Protein AF-A0A9N7VAG5-F1 (afdb_monomer_lite)

pLDDT: mean 75.99, std 20.4, range [37.97, 98.69]

Foldseek 3Di:
DDDDPPVCQQVVLVVQLVVLVVQLVVLVVQLVVLVVVLVVLVVVVVVDPPDDPDPVSVVVNVVSVVSNVVSVVSNVVSVVSNVVSVVSNVVVVVVVVVVLVVQLDDPDDPDDDDDDDPDDPPCVVVVSVVSSVVVCVVCVVVVVVVVVVVVVVVVVVVVVVVVVVVVVVVVVVVVVVVVVVVVVVVVVVVVCVVPVDPDDPDDDDDDDDDDDDDDPPDDPDDDDDPDPPPPDPDPDDPDDDDDDDDD

Structure (mmCIF, N/CA/C/O backbone):
data_AF-A0A9N7VAG5-F1
#
_entry.id   AF-A0A9N7VAG5-F1
#
loop_
_atom_site.group_PDB
_atom_site.id
_atom_site.type_symbol
_atom_site.label_atom_id
_atom_site.label_alt_id
_atom_site.label_comp_id
_atom_site.label_asym_id
_atom_site.label_entity_id
_atom_site.label_seq_id
_atom_site.pdbx_PDB_ins_code
_atom_site.Cartn_x
_atom_site.Cartn_y
_atom_site.Cartn_z
_atom_site.occupancy
_atom_site.B_iso_or_equiv
_atom_site.auth_seq_id
_atom_site.auth_comp_id
_atom_site.auth_asym_id
_atom_site.auth_atom_id
_atom_site.pdbx_PDB_model_num
ATOM 1 N N . MET A 1 1 ? -17.507 10.308 14.288 1.00 37.97 1 MET A N 1
ATOM 2 C CA . MET A 1 1 ? -16.177 10.491 13.663 1.00 37.97 1 MET A CA 1
ATOM 3 C C . MET A 1 1 ? -15.111 10.214 14.713 1.00 37.97 1 MET A C 1
ATO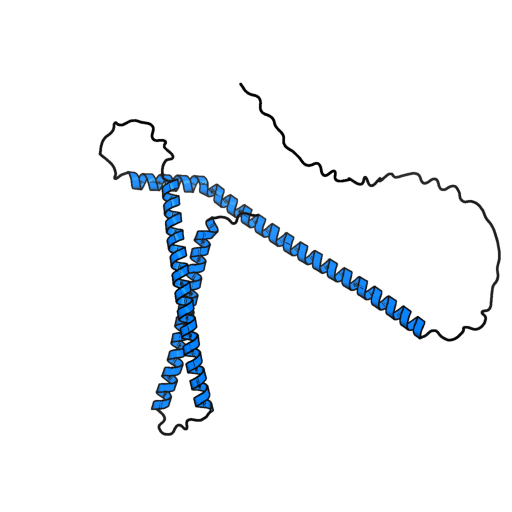M 5 O O . MET A 1 1 ? -14.934 11.028 15.606 1.00 37.97 1 MET A O 1
ATOM 9 N N . PHE A 1 2 ? -14.465 9.046 14.676 1.00 46.00 2 PHE A N 1
ATOM 10 C CA . PHE A 1 2 ? -13.388 8.727 15.618 1.00 46.00 2 PHE A CA 1
ATOM 11 C C . PHE A 1 2 ? -12.114 9.454 15.184 1.00 46.00 2 PHE A C 1
ATOM 13 O O . PHE A 1 2 ? -11.609 9.231 14.084 1.00 46.00 2 PHE A O 1
ATOM 20 N N . LEU A 1 3 ? -11.648 10.366 16.036 1.00 42.09 3 LEU A N 1
ATOM 21 C CA . LEU A 1 3 ? -10.407 11.112 15.864 1.00 42.09 3 LEU A CA 1
ATOM 22 C C . LEU A 1 3 ? -9.246 10.128 15.717 1.00 42.09 3 LEU A C 1
ATOM 24 O O . LEU A 1 3 ? -8.889 9.437 16.671 1.00 42.09 3 LEU A O 1
ATOM 28 N N . LYS A 1 4 ? -8.653 10.077 14.521 1.00 45.97 4 LYS A N 1
ATOM 29 C CA . LYS A 1 4 ? -7.359 9.421 14.342 1.00 45.97 4 LYS A CA 1
ATOM 30 C C . LYS A 1 4 ? -6.351 10.086 15.292 1.00 45.97 4 LYS A C 1
ATOM 32 O O . LYS A 1 4 ? -6.318 11.320 15.354 1.00 45.97 4 LYS A O 1
ATOM 37 N N . PRO A 1 5 ? -5.569 9.312 16.060 1.00 52.66 5 PRO A N 1
ATOM 38 C CA . PRO A 1 5 ? -4.589 9.874 16.979 1.00 52.66 5 PRO A CA 1
ATOM 39 C C . PRO A 1 5 ? -3.586 10.736 16.200 1.00 52.66 5 PRO A C 1
ATOM 41 O O . PRO A 1 5 ? -3.007 10.287 15.214 1.00 52.66 5 PRO A O 1
ATOM 44 N N . LYS A 1 6 ? -3.401 11.995 16.623 1.00 51.78 6 LYS A N 1
ATOM 45 C CA . LYS A 1 6 ? -2.517 12.978 15.962 1.00 51.78 6 LYS A CA 1
ATOM 46 C C . LYS A 1 6 ? -1.051 12.515 15.883 1.00 51.78 6 LYS A C 1
ATOM 48 O O . LYS A 1 6 ? -0.335 12.951 14.981 1.00 51.78 6 LYS A O 1
ATOM 53 N N . ASP A 1 7 ? -0.654 11.572 16.736 1.00 53.47 7 ASP A N 1
ATOM 54 C CA . ASP A 1 7 ? 0.671 10.934 16.740 1.00 53.47 7 ASP A CA 1
ATOM 55 C C . ASP A 1 7 ? 0.924 10.061 15.502 1.00 53.47 7 ASP A C 1
ATOM 57 O O . ASP A 1 7 ? 2.074 9.817 15.135 1.00 53.47 7 ASP A O 1
ATOM 61 N N . GLN A 1 8 ? -0.134 9.668 14.777 1.00 56.91 8 GLN A N 1
ATOM 62 C CA . GLN A 1 8 ? 0.026 9.009 13.483 1.00 56.91 8 GLN A CA 1
ATOM 63 C C . GLN A 1 8 ? 0.722 9.914 12.471 1.00 56.91 8 GLN A C 1
ATOM 65 O O . GLN A 1 8 ? 1.424 9.389 11.629 1.00 56.91 8 GLN A O 1
ATOM 70 N N . SER A 1 9 ? 0.614 11.244 12.544 1.00 69.38 9 SER A N 1
ATOM 71 C CA . SER A 1 9 ? 1.163 12.113 11.491 1.00 69.38 9 SER A CA 1
ATOM 72 C C . SER A 1 9 ? 2.686 12.015 11.331 1.00 69.38 9 SER A C 1
ATOM 74 O O . SER A 1 9 ? 3.169 11.956 10.202 1.00 69.38 9 SER A O 1
ATOM 76 N N . PHE A 1 10 ? 3.442 11.946 12.432 1.00 79.06 10 PHE A N 1
ATOM 77 C CA . PHE A 1 10 ? 4.900 11.802 12.384 1.00 79.06 10 PHE A CA 1
ATOM 78 C C . PHE A 1 10 ? 5.316 10.374 12.019 1.00 79.06 10 PHE A C 1
ATOM 80 O O . PHE A 1 10 ? 6.079 10.185 11.074 1.00 79.06 10 PHE A O 1
ATOM 87 N N . SER A 1 11 ? 4.767 9.370 12.713 1.00 80.44 11 SER A N 1
ATOM 88 C CA . SER A 1 11 ? 5.070 7.958 12.442 1.00 80.44 11 SER A C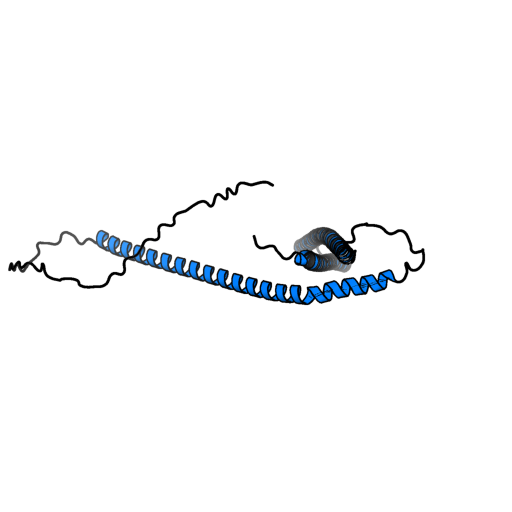A 1
ATOM 89 C C . SER A 1 11 ? 4.682 7.553 11.010 1.00 80.44 11 SER A C 1
ATOM 91 O O . SER A 1 11 ? 5.435 6.861 10.329 1.00 80.44 11 SER A O 1
ATOM 93 N N . GLN A 1 12 ? 3.556 8.060 10.504 1.00 83.50 12 GLN A N 1
ATOM 94 C CA . GLN A 1 12 ? 3.109 7.869 9.126 1.00 83.50 12 GLN A CA 1
ATOM 95 C C . GLN A 1 12 ? 4.025 8.580 8.130 1.00 83.50 12 GLN A C 1
ATOM 97 O O . GLN A 1 12 ? 4.404 7.960 7.144 1.00 83.50 12 GLN A O 1
ATOM 102 N N . ALA A 1 13 ? 4.416 9.836 8.380 1.00 86.06 13 ALA A N 1
ATOM 103 C CA . ALA A 1 13 ? 5.343 10.551 7.501 1.00 86.06 13 ALA A CA 1
ATOM 104 C C . ALA A 1 13 ? 6.719 9.868 7.439 1.00 86.06 13 ALA A C 1
ATOM 106 O O . ALA A 1 13 ? 7.323 9.807 6.372 1.00 86.06 13 ALA A O 1
ATOM 107 N N . GLN A 1 14 ? 7.197 9.315 8.559 1.00 87.06 14 GLN A N 1
ATOM 108 C CA . GLN A 1 14 ? 8.433 8.534 8.612 1.00 87.06 14 GLN A CA 1
ATOM 109 C C . GLN A 1 14 ? 8.317 7.233 7.807 1.00 87.06 14 GLN A C 1
ATOM 111 O O . GLN A 1 14 ? 9.192 6.939 6.993 1.00 87.06 14 GLN A O 1
ATOM 116 N N . LEU A 1 15 ? 7.238 6.468 8.006 1.00 91.19 15 LEU A N 1
ATOM 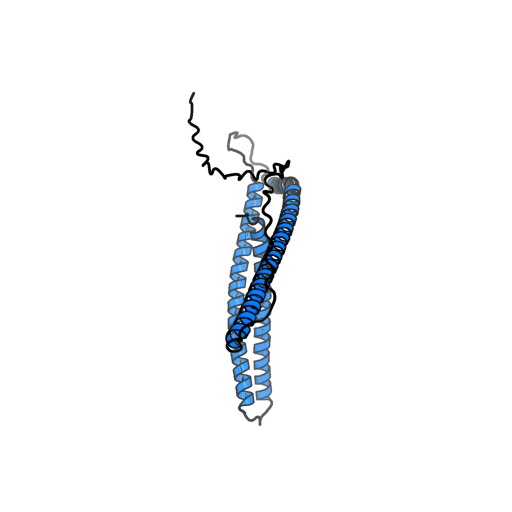117 C CA . LEU A 1 15 ? 7.000 5.220 7.278 1.00 91.19 15 LEU A CA 1
ATOM 118 C C . LEU A 1 15 ? 6.845 5.468 5.770 1.00 91.19 15 LEU A C 1
ATOM 120 O O . LEU A 1 15 ? 7.396 4.728 4.957 1.00 91.19 15 LEU A O 1
ATOM 124 N N . GLU A 1 16 ? 6.123 6.524 5.393 1.00 89.06 16 GLU A N 1
ATOM 125 C CA . GLU A 1 16 ? 5.935 6.940 4.003 1.00 89.06 16 GLU A CA 1
ATOM 126 C C . GLU A 1 16 ? 7.271 7.349 3.369 1.00 89.06 16 GLU A C 1
ATOM 128 O O . GLU A 1 16 ? 7.594 6.853 2.293 1.00 89.06 16 GLU A O 1
ATOM 133 N N . ALA A 1 17 ? 8.087 8.156 4.058 1.00 91.31 17 ALA A N 1
ATOM 134 C CA . ALA A 1 17 ? 9.417 8.546 3.587 1.00 91.31 17 ALA A CA 1
ATOM 135 C C . ALA A 1 17 ? 10.370 7.345 3.444 1.00 91.31 17 ALA A C 1
ATOM 137 O O . ALA A 1 17 ? 11.124 7.256 2.474 1.00 91.31 17 ALA A O 1
ATOM 138 N N . GLN A 1 18 ? 10.337 6.385 4.375 1.00 93.25 18 GLN A N 1
ATOM 139 C CA . GLN A 1 18 ? 11.142 5.166 4.265 1.00 93.25 18 GLN A CA 1
ATOM 140 C C . GLN A 1 18 ? 10.705 4.324 3.061 1.00 93.25 18 GLN A C 1
ATOM 142 O O . GLN A 1 18 ? 11.549 3.854 2.296 1.00 93.25 18 GLN A O 1
ATOM 147 N N . LYS A 1 19 ? 9.392 4.167 2.866 1.00 93.62 19 LYS A N 1
ATOM 148 C CA . LYS A 1 19 ? 8.831 3.421 1.740 1.00 93.62 19 LYS A CA 1
ATOM 149 C C . LYS A 1 19 ? 9.208 4.052 0.398 1.00 93.62 19 LYS A C 1
ATOM 151 O O . LYS A 1 19 ? 9.716 3.350 -0.470 1.00 93.62 19 LYS A O 1
ATOM 156 N N . THR A 1 20 ? 9.023 5.363 0.233 1.00 92.19 20 THR A N 1
ATOM 157 C CA . THR A 1 20 ? 9.380 6.052 -1.019 1.00 92.19 20 THR A CA 1
ATOM 158 C C . THR A 1 20 ? 10.878 6.004 -1.299 1.00 92.19 20 THR A C 1
ATOM 160 O O . THR A 1 20 ? 11.272 5.885 -2.456 1.00 92.19 20 THR A O 1
ATOM 163 N N . THR A 1 21 ? 11.715 6.023 -0.258 1.00 95.31 21 THR A N 1
ATOM 164 C CA . THR A 1 21 ? 13.165 5.820 -0.397 1.00 95.31 21 THR A CA 1
ATOM 165 C C . THR A 1 21 ? 13.479 4.430 -0.953 1.00 95.31 21 THR A C 1
ATOM 167 O O . THR A 1 21 ? 14.240 4.315 -1.911 1.00 95.31 21 THR A O 1
ATOM 170 N N . GLN A 1 22 ? 12.875 3.376 -0.392 1.00 96.31 22 GLN A N 1
ATOM 171 C CA . GLN A 1 22 ? 13.061 2.005 -0.883 1.00 96.31 22 GLN A CA 1
ATOM 172 C C . GLN A 1 22 ? 12.555 1.840 -2.320 1.00 96.31 22 GLN A C 1
ATOM 174 O O . GLN A 1 22 ? 13.206 1.188 -3.134 1.00 96.31 22 GLN A O 1
ATOM 179 N N . ASP A 1 23 ? 11.413 2.444 -2.648 1.00 93.88 23 ASP A N 1
ATOM 180 C CA . ASP A 1 23 ? 10.847 2.386 -3.996 1.00 93.88 23 ASP A CA 1
ATOM 181 C C . ASP A 1 23 ? 11.738 3.122 -5.015 1.00 93.88 23 ASP A C 1
ATOM 183 O O . ASP A 1 23 ? 11.962 2.602 -6.109 1.00 93.88 23 ASP A O 1
ATOM 187 N N . PHE A 1 24 ? 12.326 4.267 -4.647 1.00 96.62 24 PHE A N 1
ATOM 188 C CA . PHE A 1 24 ? 13.314 4.977 -5.470 1.00 96.62 24 PHE A CA 1
ATOM 189 C C . PHE A 1 24 ? 14.606 4.171 -5.671 1.00 96.62 24 PHE A C 1
ATOM 191 O O . PHE A 1 24 ? 15.122 4.090 -6.791 1.00 96.62 24 PHE A O 1
ATOM 198 N N . GLN A 1 25 ? 15.116 3.534 -4.612 1.00 96.75 25 GLN A N 1
ATOM 199 C CA . GLN A 1 25 ? 16.282 2.647 -4.699 1.00 96.75 25 GLN A CA 1
ATOM 200 C C . GLN A 1 25 ? 16.010 1.484 -5.657 1.00 96.75 25 GLN A C 1
ATOM 202 O O . GLN A 1 25 ? 16.771 1.274 -6.601 1.00 96.75 25 GLN A O 1
ATOM 207 N N . ARG A 1 26 ? 14.870 0.802 -5.494 1.00 97.06 26 ARG A N 1
ATOM 208 C CA . ARG A 1 26 ? 14.462 -0.305 -6.368 1.00 97.06 26 ARG A CA 1
ATOM 209 C C . ARG A 1 26 ? 14.299 0.149 -7.823 1.00 97.06 26 ARG A C 1
ATOM 211 O O . ARG A 1 26 ? 14.774 -0.530 -8.727 1.00 97.06 26 ARG A O 1
ATOM 218 N N . ALA A 1 27 ? 13.677 1.304 -8.071 1.00 95.25 27 ALA A N 1
ATOM 219 C CA . ALA A 1 27 ? 13.535 1.855 -9.423 1.00 95.25 27 ALA A CA 1
ATOM 220 C C . ALA A 1 27 ? 14.896 2.195 -10.061 1.00 95.25 27 ALA A C 1
ATOM 222 O O . ALA A 1 27 ? 15.103 1.963 -11.253 1.00 95.25 27 ALA A O 1
ATOM 223 N N . THR A 1 28 ? 15.845 2.688 -9.263 1.00 96.75 28 THR A N 1
ATOM 224 C CA . THR A 1 28 ? 17.219 2.963 -9.709 1.00 96.75 28 THR A CA 1
ATOM 225 C C . THR A 1 28 ? 17.961 1.678 -10.076 1.00 96.75 28 THR A C 1
ATOM 227 O O . THR A 1 28 ? 18.643 1.633 -11.099 1.00 96.75 28 THR A O 1
ATOM 230 N N . GLU A 1 29 ? 17.796 0.612 -9.292 1.00 97.38 29 GLU A N 1
ATOM 231 C CA . GLU A 1 29 ? 18.372 -0.703 -9.593 1.00 97.38 29 GLU A CA 1
ATOM 232 C C . GLU A 1 29 ? 17.787 -1.315 -10.867 1.00 97.38 29 GLU A C 1
ATOM 234 O O . GLU A 1 29 ? 18.536 -1.842 -11.690 1.00 97.38 29 GLU A O 1
ATOM 239 N N . VAL A 1 30 ? 16.471 -1.200 -11.069 1.00 96.25 30 VAL A N 1
ATOM 240 C CA . VAL A 1 30 ? 15.803 -1.657 -12.298 1.00 96.25 30 VAL A CA 1
ATOM 241 C C . VAL A 1 30 ? 16.340 -0.910 -13.516 1.00 96.25 30 VAL A C 1
ATOM 243 O O . VAL A 1 30 ? 16.656 -1.539 -14.525 1.00 96.25 30 VAL A O 1
ATOM 246 N N . LEU A 1 31 ? 16.500 0.413 -13.420 1.00 96.44 31 LEU A N 1
ATOM 247 C CA . LEU A 1 31 ? 17.090 1.211 -14.491 1.00 96.44 31 LEU A CA 1
ATOM 248 C C . LEU A 1 31 ? 18.538 0.796 -14.780 1.00 96.44 31 LEU A C 1
ATOM 250 O O . LEU A 1 31 ? 18.914 0.651 -15.942 1.00 96.44 31 LEU A O 1
ATOM 254 N N . ARG A 1 32 ? 19.344 0.579 -13.735 1.00 96.69 32 ARG A N 1
ATOM 255 C CA . ARG A 1 32 ? 20.725 0.102 -13.875 1.00 96.69 32 ARG A CA 1
ATOM 256 C C . ARG A 1 32 ? 20.770 -1.241 -14.609 1.00 96.69 32 ARG A C 1
ATOM 258 O O . ARG A 1 32 ? 21.485 -1.354 -15.597 1.00 96.69 32 ARG A O 1
ATOM 265 N N . ALA A 1 33 ? 19.961 -2.214 -14.192 1.00 95.88 33 ALA A N 1
ATOM 266 C CA . ALA A 1 33 ? 19.892 -3.529 -14.831 1.00 95.88 33 ALA A CA 1
ATOM 267 C C . ALA A 1 33 ? 19.398 -3.456 -16.291 1.00 95.88 33 ALA A C 1
ATOM 269 O O . ALA A 1 33 ? 19.901 -4.165 -17.165 1.00 95.88 33 ALA A O 1
ATOM 270 N N . ALA A 1 34 ? 18.432 -2.579 -16.582 1.00 94.38 34 ALA A N 1
ATOM 271 C CA . ALA A 1 34 ? 17.950 -2.360 -17.944 1.00 94.38 34 ALA A CA 1
ATOM 272 C C . ALA A 1 34 ? 19.048 -1.756 -18.842 1.00 94.38 34 ALA A C 1
ATOM 274 O O . ALA A 1 34 ? 19.246 -2.219 -19.964 1.00 94.38 34 ALA A O 1
ATOM 275 N N . LYS A 1 35 ? 19.822 -0.790 -18.328 1.00 95.38 35 LYS A N 1
ATOM 276 C CA . LYS A 1 35 ? 20.983 -0.214 -19.029 1.00 95.38 35 LYS A CA 1
ATOM 277 C C . LYS A 1 35 ? 22.106 -1.229 -19.241 1.00 95.38 35 LYS A C 1
ATOM 279 O O . LYS A 1 35 ? 22.668 -1.283 -20.329 1.00 95.38 35 LYS A O 1
ATOM 284 N N . GLU A 1 36 ? 22.388 -2.072 -18.249 1.00 95.25 36 GLU A N 1
ATOM 285 C CA . GLU A 1 36 ? 23.348 -3.180 -18.377 1.00 95.25 36 GLU A CA 1
ATOM 286 C C . GLU A 1 36 ? 22.924 -4.175 -19.465 1.00 95.25 36 GLU A C 1
ATOM 288 O O . GLU A 1 36 ? 23.761 -4.645 -20.228 1.00 95.25 36 GLU A O 1
ATOM 293 N N . THR A 1 37 ? 21.621 -4.445 -19.599 1.00 92.50 37 THR A N 1
ATOM 294 C CA . THR A 1 37 ? 21.097 -5.319 -20.662 1.00 92.50 37 THR A CA 1
ATOM 295 C C . THR A 1 37 ? 21.388 -4.752 -22.056 1.00 92.50 37 THR A C 1
ATOM 297 O O . THR A 1 37 ? 21.810 -5.503 -22.935 1.00 92.50 37 THR A O 1
ATOM 300 N N . ILE A 1 38 ? 21.214 -3.438 -22.256 1.00 90.88 38 ILE A N 1
ATOM 301 C CA . ILE A 1 38 ? 21.573 -2.773 -23.521 1.00 90.88 38 ILE A CA 1
ATOM 302 C C . ILE A 1 38 ? 23.088 -2.815 -23.736 1.00 90.88 38 ILE A C 1
ATOM 304 O O . ILE A 1 38 ? 23.531 -3.229 -24.800 1.00 90.88 38 ILE A O 1
ATOM 308 N N . SER A 1 39 ? 23.881 -2.478 -22.718 1.00 92.12 39 SER A N 1
ATOM 309 C CA . SER A 1 39 ? 25.346 -2.478 -22.821 1.00 92.12 39 SER A CA 1
ATOM 310 C C . SER A 1 39 ? 25.916 -3.859 -23.181 1.00 92.12 39 SER A C 1
ATOM 312 O O . SER A 1 39 ? 26.810 -3.965 -24.018 1.00 92.12 39 SER A O 1
ATOM 314 N N . LEU A 1 40 ? 25.360 -4.942 -22.626 1.00 89.88 40 LEU A N 1
ATOM 315 C CA . LEU A 1 40 ? 25.743 -6.310 -22.996 1.00 89.88 40 LEU A CA 1
ATOM 316 C C . LEU A 1 40 ? 25.311 -6.680 -24.422 1.00 89.88 40 LEU A C 1
ATOM 318 O O . LEU A 1 40 ? 26.001 -7.453 -25.090 1.00 89.88 40 LEU A O 1
ATOM 322 N N . ALA A 1 41 ? 24.172 -6.161 -24.888 1.00 85.56 41 ALA A N 1
ATOM 323 C CA . ALA A 1 41 ? 23.737 -6.339 -26.270 1.00 85.56 41 ALA A CA 1
ATOM 324 C C . ALA A 1 41 ? 24.658 -5.588 -27.249 1.00 85.56 41 ALA A C 1
ATOM 326 O O . ALA A 1 41 ? 25.005 -6.148 -28.287 1.00 85.56 41 ALA A O 1
ATOM 327 N N . GLU A 1 42 ? 25.107 -4.379 -26.895 1.00 85.00 42 GLU A N 1
ATOM 328 C CA . GLU A 1 42 ? 26.092 -3.592 -27.653 1.00 85.00 42 GLU A CA 1
ATOM 329 C C . GLU A 1 42 ? 27.454 -4.293 -27.718 1.00 85.00 42 GLU A C 1
ATOM 331 O O . GLU A 1 42 ? 28.040 -4.400 -28.792 1.00 85.00 42 GLU A O 1
ATOM 336 N N . GLN A 1 43 ? 27.941 -4.835 -26.597 1.00 87.31 43 GLN A N 1
ATOM 337 C CA . GLN A 1 43 ? 29.197 -5.586 -26.574 1.00 87.31 43 GLN A CA 1
ATOM 338 C C . GLN A 1 43 ? 29.130 -6.818 -27.488 1.00 87.31 43 GLN A C 1
ATOM 340 O O . GLN A 1 43 ? 30.018 -7.025 -28.311 1.00 87.31 43 GLN A O 1
ATOM 345 N N . ARG A 1 44 ? 28.053 -7.609 -27.396 1.00 81.62 44 ARG A N 1
ATOM 346 C CA . ARG A 1 44 ? 27.866 -8.777 -28.273 1.00 81.62 44 ARG A CA 1
ATOM 347 C C . ARG A 1 44 ? 27.742 -8.415 -29.747 1.00 81.62 44 ARG A C 1
ATOM 349 O O . ARG A 1 44 ? 28.098 -9.226 -30.594 1.00 81.62 44 ARG A O 1
ATOM 356 N N . LEU A 1 45 ? 27.224 -7.228 -30.051 1.00 74.19 45 LEU A N 1
ATOM 357 C CA . LEU A 1 45 ? 27.148 -6.732 -31.419 1.00 74.19 45 LEU A CA 1
ATOM 358 C C . LEU A 1 45 ? 28.538 -6.422 -31.993 1.00 74.19 45 LEU A C 1
ATOM 360 O O . LEU A 1 45 ? 28.762 -6.644 -33.175 1.00 74.19 45 LEU A O 1
ATOM 364 N N . LEU A 1 46 ? 29.465 -5.938 -31.162 1.00 73.31 46 LEU A N 1
ATOM 365 C CA . LEU A 1 46 ? 30.841 -5.619 -31.562 1.00 73.31 46 LEU A CA 1
ATOM 366 C C . LEU A 1 46 ? 31.739 -6.860 -31.708 1.00 73.31 46 LEU A C 1
ATOM 368 O O . LEU A 1 46 ? 32.753 -6.796 -32.394 1.00 73.31 46 LEU A O 1
ATOM 372 N N . GLU A 1 47 ? 31.394 -7.971 -31.055 1.00 76.56 47 GLU A N 1
ATOM 373 C CA . GLU A 1 47 ? 32.183 -9.212 -31.067 1.00 76.56 47 GLU A CA 1
ATOM 374 C C . GLU A 1 47 ? 31.870 -10.130 -32.267 1.00 76.56 47 GLU A C 1
ATOM 376 O O . GLU A 1 47 ? 32.677 -11.000 -32.596 1.00 76.56 47 GLU A O 1
ATOM 381 N N . GLU A 1 48 ? 30.726 -9.959 -32.940 1.00 73.19 48 GLU A N 1
ATOM 382 C CA . GLU A 1 48 ? 30.280 -10.847 -34.022 1.00 73.19 48 GLU A CA 1
ATOM 383 C C . GLU A 1 48 ? 30.257 -10.150 -35.398 1.00 73.19 48 GLU A C 1
ATOM 385 O O . GLU A 1 48 ? 29.245 -9.593 -35.816 1.00 73.19 48 GLU A O 1
ATOM 390 N N . ASP A 1 49 ? 31.355 -10.272 -36.155 1.00 64.31 49 ASP A N 1
ATOM 391 C CA . ASP A 1 49 ? 31.557 -9.659 -37.489 1.00 64.31 49 ASP A CA 1
ATOM 392 C C . ASP A 1 49 ? 30.609 -10.176 -38.601 1.00 64.31 49 ASP A C 1
ATOM 394 O O . ASP A 1 49 ? 30.551 -9.610 -39.691 1.00 64.31 49 ASP A O 1
ATOM 398 N N . ASN A 1 50 ? 29.859 -11.261 -38.359 1.00 66.69 50 ASN A N 1
ATOM 399 C CA . ASN A 1 50 ? 28.971 -11.897 -39.349 1.00 66.69 50 ASN A CA 1
ATOM 400 C C . ASN A 1 50 ? 27.533 -12.108 -38.830 1.00 66.69 50 ASN A C 1
ATOM 402 O O . ASN A 1 50 ? 26.813 -12.995 -39.300 1.00 66.69 50 ASN A O 1
ATOM 406 N N . ARG A 1 51 ? 27.111 -11.336 -37.819 1.00 67.25 51 ARG A N 1
ATOM 407 C CA . ARG A 1 51 ? 25.771 -11.460 -37.230 1.00 67.25 51 ARG A CA 1
ATOM 408 C C . ARG A 1 51 ? 24.724 -10.855 -38.167 1.00 67.25 51 ARG A C 1
ATOM 410 O O . ARG A 1 51 ? 24.769 -9.672 -38.489 1.00 67.25 51 ARG A O 1
ATOM 417 N N . GLN A 1 52 ? 23.766 -11.664 -38.616 1.00 67.56 52 GLN A N 1
ATOM 418 C CA . GLN A 1 52 ? 22.629 -11.174 -39.397 1.00 67.56 52 GLN A CA 1
ATOM 419 C C . GLN A 1 52 ? 21.650 -10.468 -38.453 1.00 67.56 52 GLN A C 1
ATOM 421 O O . GLN A 1 52 ? 21.218 -11.055 -37.463 1.00 67.56 52 GLN A O 1
ATOM 426 N N . PHE A 1 53 ? 21.307 -9.214 -38.749 1.00 70.88 53 PHE A N 1
ATOM 427 C CA . PHE A 1 53 ? 20.233 -8.491 -38.066 1.00 70.88 53 PHE A CA 1
ATOM 428 C C . PHE A 1 53 ? 18.886 -9.114 -38.449 1.00 70.88 53 PHE A C 1
ATOM 430 O O . PHE A 1 53 ? 18.231 -8.679 -39.397 1.00 70.88 53 PHE A O 1
ATOM 437 N N . ASP A 1 54 ? 18.510 -10.184 -37.759 1.00 85.38 54 ASP A N 1
ATOM 438 C CA . ASP A 1 54 ? 17.225 -10.839 -37.942 1.00 85.38 54 ASP A CA 1
ATOM 439 C C . ASP A 1 54 ? 16.105 -10.103 -37.188 1.00 85.38 54 ASP A C 1
ATOM 441 O O . ASP A 1 54 ? 16.326 -9.225 -36.345 1.00 85.38 54 ASP A O 1
ATOM 445 N N . SER A 1 55 ? 14.859 -10.448 -37.512 1.00 87.06 55 SER A N 1
ATOM 446 C CA . SER A 1 55 ? 13.688 -9.815 -36.900 1.00 87.06 55 SER A CA 1
ATOM 447 C C . SER A 1 55 ? 13.617 -10.053 -35.385 1.00 87.06 55 SER A C 1
ATOM 449 O O . SER A 1 55 ? 13.174 -9.169 -34.655 1.00 87.06 55 SER A O 1
ATOM 451 N N . ALA A 1 56 ? 14.110 -11.195 -34.894 1.00 87.44 56 ALA A N 1
ATOM 452 C CA . ALA A 1 56 ? 14.107 -11.534 -33.471 1.00 87.44 56 ALA A CA 1
ATOM 453 C C . ALA A 1 56 ? 15.067 -10.650 -32.656 1.00 87.44 56 ALA A C 1
ATOM 455 O O . ALA A 1 56 ? 14.723 -10.184 -31.565 1.00 87.44 56 ALA A O 1
ATOM 456 N N . TRP A 1 57 ? 16.261 -10.372 -33.183 1.00 85.88 57 TRP A N 1
ATOM 457 C CA . TRP A 1 57 ? 17.227 -9.493 -32.529 1.00 85.88 57 TRP A CA 1
ATOM 458 C C . TRP A 1 57 ? 16.760 -8.032 -32.532 1.00 85.88 57 TRP A C 1
ATOM 460 O O . TRP A 1 57 ? 16.898 -7.337 -31.522 1.00 85.88 57 TRP A O 1
ATOM 470 N N . GLN A 1 58 ? 16.127 -7.581 -33.620 1.00 87.81 58 GLN A N 1
ATOM 471 C CA . GLN A 1 58 ? 15.514 -6.252 -33.689 1.00 87.81 58 GLN A CA 1
ATOM 472 C C . GLN A 1 58 ? 14.376 -6.088 -32.664 1.00 87.81 58 GLN A C 1
ATOM 474 O O . GLN A 1 58 ? 14.304 -5.068 -31.977 1.00 87.81 58 GLN A O 1
ATOM 479 N N . GLU A 1 59 ? 13.510 -7.094 -32.513 1.00 90.69 59 GLU A N 1
ATOM 480 C CA . GLU A 1 59 ? 12.450 -7.103 -31.496 1.00 90.69 59 GLU A CA 1
ATOM 481 C C . GLU A 1 59 ? 13.008 -7.077 -30.066 1.00 90.69 59 GLU A C 1
ATOM 483 O O . GLU A 1 59 ? 12.533 -6.298 -29.233 1.00 90.69 59 GLU A O 1
ATOM 488 N N . MET A 1 60 ? 14.052 -7.865 -29.783 1.00 89.94 60 MET A N 1
ATOM 489 C CA . MET A 1 60 ? 14.739 -7.856 -28.487 1.00 89.94 60 MET A CA 1
ATOM 490 C C . MET A 1 60 ? 15.283 -6.461 -28.150 1.00 89.94 60 MET A C 1
ATOM 492 O O . MET A 1 60 ? 15.096 -5.987 -27.025 1.00 89.94 60 MET A O 1
ATOM 496 N N . LEU A 1 61 ? 15.932 -5.796 -29.111 1.00 88.56 61 LEU A N 1
ATOM 497 C CA . LEU A 1 61 ? 16.493 -4.461 -28.908 1.00 88.56 61 LEU A CA 1
ATOM 498 C C . LEU A 1 61 ? 15.386 -3.430 -28.659 1.00 88.56 61 LEU A C 1
ATOM 500 O O . LEU A 1 61 ? 15.461 -2.678 -27.690 1.00 88.56 61 LEU A O 1
ATOM 504 N N . ASN A 1 62 ? 14.320 -3.458 -29.465 1.00 92.50 62 ASN A N 1
ATOM 505 C CA . ASN A 1 62 ? 13.155 -2.590 -29.285 1.00 92.50 62 ASN A CA 1
ATOM 506 C C . ASN A 1 62 ? 12.555 -2.737 -27.880 1.00 92.50 62 ASN A C 1
ATOM 508 O O . ASN A 1 62 ? 12.279 -1.737 -27.212 1.00 92.50 62 ASN A O 1
ATOM 512 N N . HIS A 1 63 ? 12.403 -3.974 -27.398 1.00 94.00 63 HIS A N 1
ATOM 513 C CA . HIS A 1 63 ? 11.903 -4.232 -26.051 1.00 94.00 63 HIS A CA 1
ATOM 514 C C . HIS A 1 63 ? 12.867 -3.735 -24.963 1.00 94.00 63 HIS A C 1
ATOM 516 O O . HIS A 1 63 ? 12.430 -3.132 -23.981 1.00 94.00 63 HIS A O 1
ATOM 522 N N . ALA A 1 64 ? 14.176 -3.942 -25.128 1.00 92.56 64 ALA A N 1
ATOM 523 C CA . ALA A 1 64 ? 15.181 -3.445 -24.191 1.00 92.56 64 ALA A CA 1
ATOM 524 C C . ALA A 1 64 ? 15.174 -1.907 -24.113 1.00 92.56 64 ALA A C 1
ATOM 526 O O . ALA A 1 64 ? 15.166 -1.348 -23.013 1.00 92.56 64 ALA A O 1
ATOM 527 N N . THR A 1 65 ? 15.088 -1.220 -25.255 1.00 93.12 65 THR A N 1
ATOM 528 C CA . THR A 1 65 ? 14.980 0.244 -25.330 1.00 93.12 65 THR A CA 1
ATOM 529 C C . THR A 1 65 ? 13.697 0.749 -24.676 1.00 93.12 65 THR A C 1
ATOM 531 O O . THR A 1 65 ? 13.749 1.682 -23.872 1.00 93.12 65 THR A O 1
ATOM 534 N N . GLN A 1 66 ? 12.556 0.109 -24.952 1.00 95.69 66 GLN A N 1
ATOM 535 C CA . GLN A 1 66 ? 11.289 0.452 -24.306 1.00 95.69 66 GLN A CA 1
ATOM 536 C C . GLN A 1 66 ? 11.380 0.284 -22.783 1.00 95.69 66 GLN A C 1
ATOM 538 O O . GLN A 1 66 ? 10.984 1.178 -22.038 1.00 95.69 66 GLN A O 1
ATOM 543 N N . ARG A 1 67 ? 11.968 -0.818 -22.305 1.00 95.12 67 ARG A N 1
ATOM 544 C CA . ARG A 1 67 ? 12.152 -1.063 -20.869 1.00 95.12 67 ARG A CA 1
ATOM 545 C C . ARG A 1 67 ? 13.064 -0.043 -20.201 1.00 95.12 67 ARG A C 1
ATOM 547 O O . ARG A 1 67 ? 12.792 0.328 -19.063 1.00 95.12 67 ARG A O 1
ATOM 554 N N . VAL A 1 68 ? 14.122 0.420 -20.871 1.00 96.56 68 VAL A N 1
ATOM 555 C CA . VAL A 1 68 ? 14.960 1.510 -20.345 1.00 96.56 68 VAL A CA 1
ATOM 556 C C . VAL A 1 68 ? 14.156 2.801 -20.252 1.00 96.56 68 VAL A C 1
ATOM 558 O O . VAL A 1 68 ? 14.164 3.425 -19.196 1.00 96.56 68 VAL A O 1
ATOM 561 N N . MET A 1 69 ? 13.398 3.155 -21.289 1.00 95.44 69 MET A N 1
ATOM 562 C CA . MET A 1 69 ? 12.544 4.348 -21.283 1.00 95.44 69 MET A CA 1
ATOM 563 C C . MET A 1 69 ? 11.503 4.311 -20.147 1.00 95.44 69 MET A C 1
ATOM 565 O O . MET A 1 69 ? 11.351 5.278 -19.399 1.00 95.44 69 MET A O 1
ATOM 569 N N . GLU A 1 70 ? 10.821 3.178 -19.963 1.00 95.81 70 GLU A N 1
ATOM 570 C CA . GLU A 1 70 ? 9.843 2.972 -18.886 1.00 95.81 70 GLU A CA 1
ATOM 571 C C . GLU A 1 70 ? 10.494 2.986 -17.492 1.00 95.81 70 GLU A C 1
ATOM 573 O O . GLU A 1 70 ? 9.944 3.567 -16.546 1.00 95.81 70 GLU A O 1
ATOM 578 N N . ALA A 1 71 ? 11.678 2.382 -17.349 1.00 95.75 71 ALA A N 1
ATOM 579 C CA . ALA A 1 71 ? 12.436 2.393 -16.101 1.00 95.75 71 ALA A CA 1
ATOM 580 C C . ALA A 1 71 ? 12.929 3.804 -15.744 1.00 95.75 71 ALA A C 1
ATOM 582 O O . ALA A 1 71 ? 12.859 4.190 -14.576 1.00 95.75 71 ALA A O 1
ATOM 583 N N . GLU A 1 72 ? 13.367 4.600 -16.726 1.00 96.56 72 GLU A N 1
ATOM 584 C CA . GLU A 1 72 ? 13.746 6.004 -16.524 1.00 96.56 72 GLU A CA 1
ATOM 585 C C . GLU A 1 72 ? 12.558 6.839 -16.053 1.00 96.56 72 GLU A C 1
ATOM 587 O O . GLU A 1 72 ? 12.660 7.520 -15.031 1.00 96.56 72 GLU A O 1
ATOM 592 N N . LEU A 1 73 ? 11.408 6.717 -16.721 1.00 96.56 73 LEU A N 1
ATOM 593 C CA . LEU A 1 73 ? 10.183 7.403 -16.310 1.00 96.56 73 LEU A CA 1
ATOM 594 C C . LEU A 1 73 ? 9.774 7.022 -14.878 1.00 96.56 73 LEU A C 1
ATOM 596 O O . LEU A 1 73 ? 9.450 7.888 -14.058 1.00 96.56 73 LEU A O 1
ATOM 600 N N . THR A 1 74 ? 9.814 5.727 -14.559 1.00 94.81 74 THR A N 1
ATOM 601 C CA . THR A 1 74 ? 9.482 5.210 -13.223 1.00 94.81 74 THR A CA 1
ATOM 602 C C . THR A 1 74 ? 10.443 5.754 -12.166 1.00 94.81 74 THR A C 1
ATOM 604 O O . THR A 1 74 ? 9.999 6.198 -11.103 1.00 94.81 74 THR A O 1
ATOM 607 N N . LYS A 1 75 ? 11.746 5.803 -12.472 1.00 97.06 75 LYS A N 1
ATOM 608 C CA . LYS A 1 75 ? 12.774 6.380 -11.600 1.00 97.06 75 LYS A CA 1
ATOM 609 C C . LYS A 1 75 ? 12.508 7.864 -11.348 1.00 97.06 75 LYS A C 1
ATOM 611 O O . LYS A 1 75 ? 12.423 8.252 -10.184 1.00 97.06 75 LYS A O 1
ATOM 616 N N . THR A 1 76 ? 12.257 8.669 -12.383 1.00 96.38 76 THR A N 1
ATOM 617 C CA . THR A 1 76 ? 11.926 10.100 -12.233 1.00 96.38 76 THR A CA 1
ATOM 618 C C . THR A 1 76 ? 10.676 10.323 -11.380 1.00 96.38 76 THR A C 1
ATOM 620 O O . THR A 1 76 ? 10.677 11.178 -10.494 1.00 96.38 76 THR A O 1
ATOM 623 N N . ARG A 1 77 ? 9.617 9.529 -11.581 1.00 94.94 77 ARG A N 1
ATOM 624 C CA . ARG A 1 77 ? 8.399 9.619 -10.760 1.00 94.94 77 ARG A CA 1
ATOM 625 C C . ARG A 1 77 ? 8.666 9.260 -9.295 1.00 94.94 77 ARG A C 1
ATOM 627 O O . ARG A 1 77 ? 8.186 9.950 -8.398 1.00 94.94 77 ARG A O 1
ATOM 634 N N . SER A 1 78 ? 9.426 8.194 -9.042 1.00 94.38 78 SER A N 1
ATOM 635 C CA . SER A 1 78 ? 9.784 7.782 -7.676 1.00 94.38 78 SER A CA 1
ATOM 636 C C . SER A 1 78 ? 10.681 8.806 -6.968 1.00 94.38 78 SER A C 1
ATOM 638 O O . SER A 1 78 ? 10.525 9.031 -5.771 1.00 94.38 78 SER A O 1
ATOM 640 N N . GLU A 1 79 ? 11.550 9.492 -7.714 1.00 94.94 79 GLU A N 1
ATOM 641 C CA . GLU A 1 79 ? 12.426 10.558 -7.220 1.00 94.94 79 GLU A CA 1
ATOM 642 C C . GLU A 1 79 ? 11.627 11.775 -6.737 1.00 94.94 79 GLU A C 1
ATOM 644 O O . GLU A 1 79 ? 11.867 12.288 -5.642 1.00 94.94 79 GLU A O 1
ATOM 649 N N . GLN A 1 80 ? 10.623 12.195 -7.514 1.00 94.75 80 GLN A N 1
ATOM 650 C CA . GLN A 1 80 ? 9.716 13.279 -7.126 1.00 94.75 80 GLN A CA 1
ATOM 651 C C . GLN A 1 80 ? 8.960 12.940 -5.836 1.00 94.75 80 GLN A C 1
ATOM 653 O O . GLN A 1 80 ? 8.977 13.724 -4.888 1.00 94.75 80 GLN A O 1
ATOM 658 N N . LEU A 1 81 ? 8.375 11.741 -5.754 1.00 92.62 81 LEU A N 1
ATOM 659 C CA . LEU A 1 81 ? 7.661 11.288 -4.555 1.00 92.62 81 LEU A CA 1
ATOM 660 C C . LEU A 1 81 ? 8.580 11.191 -3.330 1.00 92.62 81 LEU A C 1
ATOM 662 O O . LEU A 1 81 ? 8.184 11.574 -2.227 1.00 92.62 81 LEU A O 1
ATOM 666 N N . HIS A 1 82 ? 9.811 10.702 -3.501 1.00 94.62 82 HIS A N 1
ATOM 667 C CA . HIS A 1 82 ? 10.806 10.671 -2.430 1.00 94.62 82 HIS A CA 1
ATOM 668 C C . HIS A 1 82 ? 11.114 12.083 -1.911 1.00 94.62 82 HIS A C 1
ATOM 670 O O . HIS A 1 82 ? 11.090 12.311 -0.701 1.00 94.62 82 HIS A O 1
ATOM 676 N N . LYS A 1 83 ? 11.307 13.055 -2.809 1.00 94.38 83 LYS A N 1
ATOM 677 C CA . LYS A 1 83 ? 11.541 14.454 -2.433 1.00 94.38 83 LYS A CA 1
ATOM 678 C C . LYS A 1 83 ? 10.354 15.058 -1.677 1.00 94.38 83 LYS A C 1
ATOM 680 O O . LYS A 1 83 ? 10.535 15.608 -0.592 1.00 94.38 83 LYS A O 1
ATOM 685 N N . GLU A 1 84 ? 9.141 14.901 -2.201 1.00 92.88 84 GLU A N 1
ATOM 686 C CA . GLU A 1 84 ? 7.919 15.403 -1.558 1.00 92.88 84 GLU A CA 1
ATOM 687 C C . GLU A 1 84 ? 7.719 14.810 -0.156 1.00 92.88 84 GLU A C 1
ATOM 689 O O . GLU A 1 84 ? 7.358 15.502 0.798 1.00 92.88 84 GLU A O 1
ATOM 694 N N . THR A 1 85 ? 7.952 13.507 -0.005 1.00 90.56 85 THR A N 1
ATOM 695 C CA . THR A 1 85 ? 7.799 12.825 1.289 1.00 90.56 85 THR A CA 1
ATOM 696 C C . THR A 1 85 ? 8.901 13.197 2.279 1.00 90.56 85 THR A C 1
ATOM 698 O O . THR A 1 85 ? 8.609 13.360 3.466 1.00 90.56 85 THR A O 1
ATOM 701 N N . ALA A 1 86 ? 10.127 13.445 1.813 1.00 91.19 86 ALA A N 1
ATOM 702 C CA . ALA A 1 86 ? 11.200 13.992 2.639 1.00 91.19 86 ALA A CA 1
ATOM 703 C C . ALA A 1 86 ? 10.857 15.396 3.179 1.00 91.19 86 ALA A C 1
ATOM 705 O O . ALA A 1 86 ? 11.077 15.676 4.359 1.00 91.19 86 ALA A O 1
ATOM 706 N N . GLU A 1 87 ? 10.252 16.267 2.366 1.00 91.50 87 GLU A N 1
ATOM 707 C CA . GLU A 1 87 ? 9.785 17.597 2.796 1.00 91.50 87 GLU A CA 1
ATOM 708 C C . GLU A 1 87 ? 8.666 17.512 3.848 1.00 91.50 87 GLU A C 1
ATOM 710 O O . GLU A 1 87 ? 8.674 18.233 4.855 1.00 91.50 87 GLU A O 1
ATOM 715 N N . LYS A 1 88 ? 7.719 16.582 3.671 1.00 89.44 88 LYS A N 1
ATOM 716 C CA . LYS A 1 88 ? 6.681 16.309 4.681 1.00 89.44 88 LYS A CA 1
ATOM 717 C C . LYS A 1 88 ? 7.300 15.840 6.000 1.00 89.44 88 LYS A C 1
ATOM 719 O O . LYS A 1 88 ? 6.908 16.328 7.063 1.00 89.44 88 LYS A O 1
ATOM 724 N N . TYR A 1 89 ? 8.279 14.937 5.941 1.00 89.38 89 TYR A N 1
ATOM 725 C CA . TYR A 1 89 ? 8.978 14.419 7.117 1.00 89.38 89 TYR A CA 1
ATOM 726 C C . TYR A 1 89 ? 9.757 15.515 7.860 1.00 89.38 89 TYR A C 1
ATOM 728 O O . TYR A 1 89 ? 9.594 15.666 9.073 1.00 89.38 89 TYR A O 1
ATOM 736 N N . THR A 1 90 ? 10.534 16.345 7.156 1.00 90.06 90 THR A N 1
ATOM 737 C CA . THR A 1 90 ? 11.281 17.455 7.781 1.00 90.06 90 THR A CA 1
ATOM 738 C C . THR A 1 90 ? 10.345 18.481 8.422 1.00 90.06 90 THR A C 1
ATOM 740 O O . THR A 1 90 ? 10.593 18.931 9.544 1.00 90.06 90 THR A O 1
ATOM 743 N N . THR A 1 91 ? 9.216 18.782 7.774 1.00 89.38 91 THR A N 1
ATOM 744 C CA . THR A 1 91 ? 8.169 19.651 8.332 1.00 89.38 91 THR A CA 1
ATOM 745 C C . THR A 1 91 ? 7.558 19.057 9.604 1.00 89.38 91 THR A C 1
ATOM 747 O O . THR A 1 91 ? 7.355 19.775 10.588 1.00 89.38 91 THR A O 1
ATOM 750 N N . ALA A 1 92 ? 7.275 17.750 9.619 1.00 85.25 92 ALA A N 1
ATOM 751 C CA . ALA A 1 92 ? 6.729 17.056 10.785 1.00 85.25 92 ALA A CA 1
ATOM 752 C C . ALA A 1 92 ? 7.712 17.058 11.968 1.00 85.25 92 ALA A C 1
ATOM 754 O O . ALA A 1 92 ? 7.307 17.388 13.085 1.00 85.25 92 ALA A O 1
ATOM 755 N N . ILE A 1 93 ? 9.004 16.802 11.720 1.00 86.81 93 ILE A N 1
ATOM 756 C CA . ILE A 1 93 ? 10.061 16.928 12.739 1.00 86.81 93 ILE A CA 1
ATOM 757 C C . ILE A 1 93 ? 10.109 18.352 13.294 1.00 86.81 93 ILE A C 1
ATOM 759 O O . ILE A 1 93 ? 10.163 18.544 14.508 1.00 86.81 93 ILE A O 1
ATOM 763 N N . GLY A 1 94 ? 10.086 19.362 12.419 1.00 87.19 94 GLY A N 1
ATOM 764 C CA . GLY A 1 94 ? 10.116 20.764 12.831 1.00 87.19 94 GLY A CA 1
ATOM 765 C C . GLY A 1 94 ? 8.943 21.121 13.745 1.00 87.19 94 GLY A C 1
ATOM 766 O O . GLY A 1 94 ? 9.136 21.754 14.783 1.00 87.19 94 GLY A O 1
ATOM 767 N N . ARG A 1 95 ? 7.732 20.657 13.410 1.00 85.88 95 ARG A N 1
ATOM 768 C CA . ARG A 1 95 ? 6.534 20.842 14.245 1.00 85.88 95 ARG A CA 1
ATOM 769 C C . ARG A 1 95 ? 6.643 20.129 15.591 1.00 85.88 95 ARG A C 1
ATOM 771 O O . ARG A 1 95 ? 6.284 20.725 16.602 1.00 85.88 95 ARG A O 1
ATOM 778 N N . MET A 1 96 ? 7.151 18.898 15.617 1.00 82.31 96 MET A N 1
ATOM 779 C CA . MET A 1 96 ? 7.363 18.140 16.854 1.00 82.31 96 MET A CA 1
ATOM 780 C C . MET A 1 96 ? 8.315 18.884 17.797 1.00 82.31 96 MET A C 1
ATOM 782 O O . MET A 1 96 ? 7.934 19.186 18.924 1.00 82.31 96 MET A O 1
ATOM 786 N N . LYS A 1 97 ? 9.478 19.320 17.294 1.00 83.00 97 LYS A N 1
ATOM 787 C CA . LYS A 1 97 ? 10.450 20.112 18.070 1.00 83.00 97 LYS A CA 1
ATOM 788 C C . LYS A 1 97 ? 9.866 21.429 18.589 1.00 83.00 97 LYS A C 1
ATOM 790 O O . LYS A 1 97 ? 10.147 21.853 19.707 1.00 83.00 97 LYS A O 1
ATOM 795 N N . GLN A 1 98 ? 9.029 22.099 17.792 1.00 82.69 98 GLN A N 1
ATOM 796 C CA . GLN A 1 98 ? 8.331 23.310 18.237 1.00 82.69 98 GLN A CA 1
ATOM 797 C C . GLN A 1 98 ? 7.328 23.026 19.362 1.00 82.69 98 GLN A C 1
ATOM 799 O O . GLN A 1 98 ? 7.195 23.845 20.271 1.00 82.69 98 GLN A O 1
ATOM 804 N N . LEU A 1 99 ? 6.607 21.904 19.300 1.00 78.56 99 LEU A N 1
ATOM 805 C CA . LEU A 1 99 ? 5.665 21.501 20.344 1.00 78.56 99 LEU A CA 1
ATOM 806 C C . LEU A 1 99 ? 6.392 21.110 21.628 1.00 78.56 99 LEU A C 1
ATOM 808 O O . LEU A 1 99 ? 5.985 21.577 22.686 1.00 78.56 99 LEU A O 1
ATOM 812 N N . GLU A 1 100 ? 7.491 20.361 21.536 1.00 77.31 100 GLU A N 1
ATOM 813 C CA . GLU A 1 100 ? 8.370 20.058 22.674 1.00 77.31 100 GLU A CA 1
ATOM 814 C C . GLU A 1 100 ? 8.839 21.347 23.357 1.00 77.31 100 GLU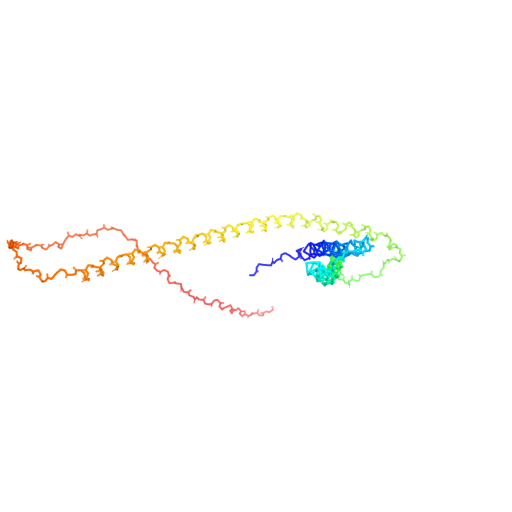 A C 1
ATOM 816 O O . GLU A 1 100 ? 8.677 21.510 24.566 1.00 77.31 100 GLU A O 1
ATOM 821 N N . LYS A 1 101 ? 9.302 22.330 22.574 1.00 78.94 101 LYS A N 1
ATOM 822 C CA . LYS A 1 101 ? 9.704 23.637 23.106 1.00 78.94 101 LYS A CA 1
ATOM 823 C C . LYS A 1 101 ? 8.544 24.405 23.748 1.00 78.94 101 LYS A C 1
ATOM 825 O O . LYS A 1 101 ? 8.737 25.042 24.776 1.00 78.94 101 LYS A O 1
ATOM 830 N N . LYS A 1 102 ? 7.339 24.371 23.170 1.00 75.19 102 LYS A N 1
ATOM 831 C CA . LYS A 1 102 ? 6.151 25.045 23.735 1.00 75.19 102 LYS A CA 1
ATOM 832 C C . LYS A 1 102 ? 5.639 24.376 25.007 1.00 75.19 102 LYS A C 1
ATOM 834 O O . LYS A 1 102 ? 5.198 25.079 25.904 1.00 75.19 102 LYS A O 1
ATOM 839 N N . LEU A 1 103 ? 5.706 23.050 25.082 1.00 67.69 103 LEU A N 1
ATOM 840 C CA . LEU A 1 103 ? 5.406 22.278 26.291 1.00 67.69 103 LEU A CA 1
ATOM 841 C C . LEU A 1 103 ? 6.471 22.497 27.376 1.00 67.69 103 LEU A C 1
ATOM 843 O O . LEU A 1 103 ? 6.165 22.389 28.558 1.00 67.69 103 LEU A O 1
ATOM 847 N N . SER A 1 104 ? 7.692 22.865 26.977 1.00 67.19 104 SER A N 1
ATOM 848 C CA . SER A 1 104 ? 8.752 23.321 27.880 1.00 67.19 104 SER A CA 1
ATOM 849 C C . SER A 1 104 ? 8.618 24.788 28.310 1.00 67.19 104 SER A C 1
ATOM 851 O O . SER A 1 104 ? 9.183 25.168 29.337 1.00 67.19 104 SER A O 1
ATOM 853 N N . ALA A 1 105 ? 7.940 25.633 27.527 1.00 54.16 105 ALA A N 1
ATOM 854 C CA . ALA A 1 105 ? 7.854 27.067 27.780 1.00 54.16 105 ALA A CA 1
ATOM 855 C C . ALA A 1 105 ? 6.784 27.361 28.848 1.00 54.16 105 ALA A C 1
ATOM 857 O O . ALA A 1 105 ? 5.645 26.907 28.717 1.00 54.16 105 ALA A O 1
ATOM 858 N N . PRO A 1 106 ? 7.106 28.127 29.904 1.00 51.34 106 PRO A N 1
ATOM 859 C CA . PRO A 1 106 ? 6.169 28.374 30.985 1.00 51.34 106 PRO A CA 1
ATOM 860 C C . PRO A 1 106 ? 4.954 29.160 30.483 1.00 51.34 106 PRO A C 1
ATOM 862 O O . PRO A 1 106 ? 5.078 30.212 29.853 1.00 51.34 106 PRO A O 1
ATOM 865 N N . SER A 1 107 ? 3.758 28.689 30.835 1.00 47.38 107 SER A N 1
ATOM 866 C CA . SER A 1 107 ? 2.548 29.507 30.869 1.00 47.38 107 SER A CA 1
ATOM 867 C C . SER A 1 107 ? 2.674 30.535 32.000 1.00 47.38 107 SER A C 1
ATOM 869 O O . SER A 1 107 ? 2.011 30.433 33.030 1.00 47.38 107 SER A O 1
ATOM 871 N N . THR A 1 108 ? 3.578 31.499 31.861 1.00 44.59 108 THR A N 1
ATOM 872 C CA . THR A 1 108 ? 3.719 32.615 32.797 1.00 44.59 108 THR A CA 1
ATOM 873 C C . THR A 1 108 ? 3.272 33.889 32.115 1.00 44.59 108 THR A C 1
ATOM 875 O O . THR A 1 108 ? 3.988 34.491 31.317 1.00 44.59 108 THR A O 1
ATOM 878 N N . SER A 1 109 ? 2.058 34.289 32.471 1.00 40.03 109 SER A N 1
ATOM 879 C CA . SER A 1 109 ? 1.560 35.657 32.432 1.00 40.03 109 SER A CA 1
ATOM 880 C C . SER A 1 109 ? 2.683 36.644 32.790 1.00 40.03 109 SER A C 1
ATOM 882 O O . SER A 1 109 ? 3.326 36.467 33.830 1.00 40.03 109 SER A O 1
ATOM 884 N N . PRO A 1 110 ? 2.937 37.701 31.999 1.00 44.38 110 PRO A N 1
ATOM 885 C CA . PRO A 1 110 ? 3.961 38.673 32.336 1.00 44.38 110 PRO A CA 1
ATOM 886 C C . PRO A 1 110 ? 3.401 39.625 33.398 1.00 44.38 110 PRO A C 1
ATOM 888 O O . PRO A 1 110 ? 2.910 40.707 33.086 1.00 44.38 110 PRO A O 1
ATOM 891 N N . SER A 1 111 ? 3.467 39.230 34.670 1.00 40.66 111 SER A N 1
ATOM 892 C CA . SER A 1 111 ? 3.198 40.136 35.788 1.00 40.66 111 SER A CA 1
ATOM 893 C C . SER A 1 111 ? 4.421 40.250 36.696 1.00 40.66 111 SER A C 1
ATOM 895 O O . SER A 1 111 ? 4.623 39.479 37.623 1.00 40.66 111 SER A O 1
ATOM 897 N N . LYS A 1 112 ? 5.238 41.250 36.338 1.00 47.34 112 LYS A N 1
ATOM 898 C CA . LYS A 1 112 ? 6.089 42.111 37.176 1.00 47.34 112 LYS A CA 1
ATOM 899 C C . LYS A 1 112 ? 6.924 41.433 38.278 1.00 47.34 112 LYS A C 1
ATOM 901 O O . LYS A 1 112 ? 6.445 41.245 39.384 1.00 47.34 112 LYS A O 1
ATOM 906 N N . SER A 1 113 ? 8.243 41.388 38.081 1.00 38.00 113 SER A N 1
ATOM 907 C CA . SER A 1 113 ? 9.127 42.270 38.860 1.00 38.00 113 SER A CA 1
ATOM 908 C C . SER A 1 113 ? 10.524 42.341 38.250 1.00 38.00 113 SER A C 1
ATOM 910 O O . SER A 1 113 ? 11.262 41.370 38.134 1.00 38.00 113 SER A O 1
ATOM 912 N N . ARG A 1 114 ? 10.863 43.557 37.843 1.00 58.56 114 ARG A N 1
ATOM 913 C CA . ARG A 1 114 ? 12.126 43.990 37.265 1.00 58.56 114 ARG A CA 1
ATOM 914 C C . ARG A 1 114 ? 13.143 44.129 38.401 1.00 58.56 114 ARG A C 1
ATOM 916 O O . ARG A 1 114 ? 13.273 45.231 38.924 1.00 58.56 114 ARG A O 1
ATOM 923 N N . ARG A 1 115 ? 13.801 43.047 38.840 1.00 46.31 115 ARG A N 1
ATOM 924 C CA . ARG A 1 115 ? 14.967 43.131 39.749 1.00 46.31 115 ARG A CA 1
ATOM 925 C C . ARG A 1 115 ? 15.672 41.781 39.976 1.00 46.31 115 ARG A C 1
ATOM 927 O O . ARG A 1 115 ? 15.606 41.244 41.066 1.00 46.31 115 ARG A O 1
ATOM 934 N N . PHE A 1 116 ? 16.393 41.258 38.987 1.00 39.06 116 PHE A N 1
ATOM 935 C CA . PHE A 1 116 ? 17.677 40.577 39.221 1.00 39.06 116 PHE A CA 1
ATOM 936 C C . PHE A 1 116 ? 18.416 40.388 37.893 1.00 39.06 116 PHE A C 1
ATOM 938 O O . PHE A 1 116 ? 17.823 40.486 36.825 1.00 39.06 116 PHE A O 1
ATOM 945 N N . LYS A 1 117 ? 19.737 40.316 37.983 1.00 42.56 117 LYS A N 1
ATOM 946 C CA . LYS A 1 117 ? 20.697 40.805 36.994 1.00 42.56 117 LYS A CA 1
ATOM 947 C C . LYS A 1 117 ? 21.030 39.793 35.893 1.00 42.56 117 LYS A C 1
ATOM 949 O O . LYS A 1 117 ? 20.837 38.600 36.047 1.00 42.56 117 LYS A O 1
ATOM 954 N N . MET A 1 118 ? 21.628 40.342 34.836 1.00 40.06 118 MET A N 1
ATOM 955 C CA . MET A 1 118 ? 22.500 39.688 33.859 1.00 40.06 118 MET A CA 1
ATOM 956 C C . MET A 1 118 ? 23.563 38.816 34.557 1.00 40.06 118 MET A C 1
ATOM 958 O O . MET A 1 118 ? 24.587 39.335 34.993 1.00 40.06 118 MET A O 1
ATOM 962 N N . ALA A 1 119 ? 23.291 37.525 34.704 1.00 41.78 119 ALA A N 1
ATOM 963 C CA . ALA A 1 119 ? 24.232 36.425 34.915 1.00 41.78 119 ALA A CA 1
ATOM 964 C C . ALA A 1 119 ? 23.403 35.135 34.811 1.00 41.78 119 ALA A C 1
ATOM 966 O O . ALA A 1 119 ? 22.303 35.088 35.347 1.00 41.78 119 ALA A O 1
ATOM 967 N N . ASP A 1 120 ? 23.919 34.135 34.103 1.00 39.81 120 ASP A N 1
ATOM 968 C CA . ASP A 1 120 ? 23.335 32.797 33.914 1.00 39.81 120 ASP A CA 1
ATOM 969 C C . ASP A 1 120 ? 22.224 32.669 32.859 1.00 39.81 120 ASP A C 1
ATOM 971 O O . ASP A 1 120 ? 21.079 32.335 33.133 1.00 39.81 120 ASP A O 1
ATOM 975 N N . 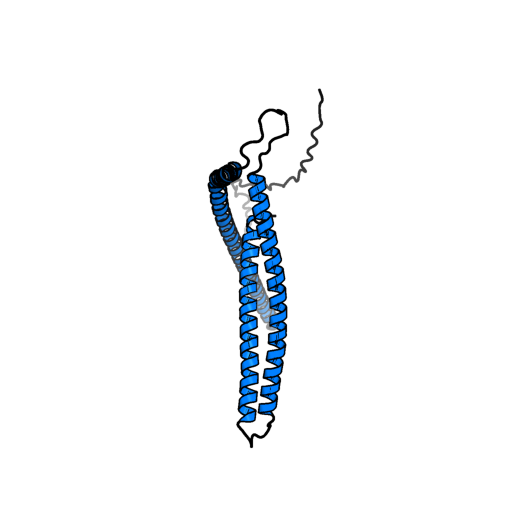ALA A 1 121 ? 22.613 32.834 31.592 1.00 48.28 121 ALA A N 1
ATOM 976 C CA . ALA A 1 121 ? 21.896 32.236 30.458 1.00 48.28 121 ALA A CA 1
ATOM 977 C C . ALA A 1 121 ? 22.407 30.814 30.113 1.00 48.28 121 ALA A C 1
ATOM 979 O O . ALA A 1 121 ? 22.004 30.245 29.106 1.00 48.28 121 ALA A O 1
ATOM 980 N N . VAL A 1 122 ? 23.324 30.245 30.912 1.00 45.53 122 VAL A N 1
ATOM 981 C CA . VAL A 1 122 ? 24.038 28.985 30.599 1.00 45.53 122 VAL A CA 1
ATOM 982 C C . VAL A 1 122 ? 23.510 27.775 31.396 1.00 45.53 122 VAL A C 1
ATOM 984 O O . VAL A 1 122 ? 23.854 26.639 31.089 1.00 45.53 122 VAL A O 1
ATOM 987 N N . THR A 1 123 ? 22.604 27.965 32.359 1.00 50.56 123 THR A N 1
ATOM 988 C CA . THR A 1 123 ? 21.954 26.867 33.109 1.00 50.56 123 THR A CA 1
ATOM 989 C C . THR A 1 123 ? 20.562 26.475 32.581 1.00 50.56 123 THR A C 1
ATOM 991 O O . THR A 1 123 ? 20.022 25.451 32.995 1.00 50.56 123 THR A O 1
ATOM 994 N N . ASP A 1 124 ? 20.000 27.223 31.626 1.00 50.41 124 ASP A N 1
ATOM 995 C CA . ASP A 1 124 ? 18.605 27.075 31.168 1.00 50.41 124 ASP A CA 1
ATOM 996 C C . ASP A 1 124 ? 18.386 25.863 30.231 1.00 50.41 124 ASP A C 1
ATOM 998 O O . ASP A 1 124 ? 17.353 25.198 30.293 1.00 50.41 124 ASP A O 1
ATOM 1002 N N . GLU A 1 125 ? 19.388 25.486 29.427 1.00 52.50 125 GLU A N 1
ATOM 1003 C CA . GLU A 1 125 ? 19.304 24.330 28.510 1.00 52.50 125 GLU A CA 1
ATOM 1004 C C . GLU A 1 125 ? 19.195 22.989 29.269 1.00 52.50 125 GLU A C 1
ATOM 1006 O O . GLU A 1 125 ? 18.439 22.095 28.878 1.00 52.50 125 GLU A O 1
ATOM 1011 N N . ASN A 1 126 ? 19.901 22.853 30.401 1.00 53.19 126 ASN A N 1
ATOM 1012 C CA . ASN A 1 126 ? 19.853 21.646 31.233 1.00 53.19 126 ASN A CA 1
ATOM 1013 C C . ASN A 1 126 ? 18.552 21.580 32.057 1.00 53.19 126 ASN A C 1
ATOM 1015 O O . ASN A 1 126 ? 17.968 20.508 32.211 1.00 53.19 126 ASN A O 1
ATOM 1019 N N . GLU A 1 127 ? 18.042 22.722 32.533 1.00 57.88 127 GLU A N 1
ATOM 1020 C CA . GLU A 1 127 ? 16.739 22.786 33.210 1.00 57.88 127 GLU A CA 1
ATOM 1021 C C . GLU A 1 127 ? 15.561 22.509 32.266 1.00 57.88 127 GLU A C 1
ATOM 1023 O O . GLU A 1 127 ? 14.599 21.845 32.661 1.00 57.88 127 GLU A O 1
ATOM 1028 N N . GLN A 1 128 ? 15.620 22.977 31.018 1.00 56.66 128 GLN A N 1
ATOM 1029 C CA . GLN A 1 128 ? 14.585 22.708 30.015 1.00 56.66 128 GLN A CA 1
ATOM 1030 C C . GLN A 1 128 ? 14.545 21.230 29.629 1.00 56.66 128 GLN A C 1
ATOM 1032 O O . GLN A 1 128 ? 13.457 20.654 29.564 1.00 56.66 128 GLN A O 1
ATOM 1037 N N . GLY A 1 129 ? 15.706 20.577 29.505 1.00 58.03 129 GLY A N 1
ATOM 1038 C CA . GLY A 1 129 ? 15.786 19.123 29.337 1.00 58.03 129 GLY A CA 1
ATOM 1039 C C . GLY A 1 129 ? 15.102 18.354 30.475 1.00 58.03 129 GLY A C 1
ATOM 1040 O O . GLY A 1 129 ? 14.307 17.448 30.220 1.00 58.03 129 GLY A O 1
ATOM 1041 N N . VAL A 1 130 ? 15.325 18.764 31.729 1.00 63.69 130 VAL A N 1
ATOM 1042 C CA . VAL A 1 130 ? 14.702 18.140 32.914 1.00 63.69 130 VAL A CA 1
ATOM 1043 C C . VAL A 1 130 ? 13.187 18.375 32.958 1.00 63.69 130 VAL A C 1
ATOM 1045 O O . VAL A 1 130 ? 12.435 17.471 33.323 1.00 63.69 130 VAL A O 1
ATOM 1048 N N . ARG A 1 131 ? 12.702 19.553 32.550 1.00 63.41 131 ARG A N 1
ATOM 1049 C CA . ARG A 1 131 ? 11.263 19.879 32.523 1.00 63.41 131 ARG A CA 1
ATOM 1050 C C . ARG A 1 131 ? 10.513 19.129 31.424 1.00 63.41 131 ARG A C 1
ATOM 1052 O O . ARG A 1 131 ? 9.444 18.585 31.696 1.00 63.41 131 ARG A O 1
ATOM 1059 N N . VAL A 1 132 ? 11.075 19.052 30.214 1.00 65.19 132 VAL A N 1
ATOM 1060 C CA . VAL A 1 132 ? 10.520 18.229 29.124 1.00 65.19 132 VAL A CA 1
ATOM 1061 C C . VAL A 1 132 ? 10.491 16.764 29.544 1.00 65.19 132 VAL A C 1
ATOM 1063 O O . VAL A 1 132 ? 9.455 16.115 29.406 1.00 65.19 132 VAL A O 1
ATOM 1066 N N . ALA A 1 133 ? 11.582 16.266 30.134 1.00 64.94 133 ALA A N 1
ATOM 1067 C CA . ALA A 1 133 ? 11.639 14.911 30.667 1.00 64.94 133 ALA A CA 1
ATOM 1068 C C . ALA A 1 133 ? 10.563 14.676 31.736 1.00 64.94 133 ALA A C 1
ATOM 1070 O O . ALA A 1 133 ? 9.879 13.662 31.677 1.00 64.94 133 ALA A O 1
ATOM 1071 N N . LEU A 1 134 ? 10.337 15.621 32.655 1.00 70.81 134 LEU A N 1
ATOM 1072 C CA . LEU A 1 134 ? 9.301 15.502 33.684 1.00 70.81 134 LEU A CA 1
ATOM 1073 C C . LEU A 1 134 ? 7.885 15.474 33.087 1.00 70.81 134 LEU A C 1
ATOM 1075 O O . LEU A 1 134 ? 7.082 14.627 33.468 1.00 70.81 134 LEU A O 1
ATOM 1079 N N . VAL A 1 135 ? 7.569 16.353 32.133 1.00 70.50 135 VAL A N 1
ATOM 1080 C CA . VAL A 1 135 ? 6.248 16.379 31.476 1.00 70.50 135 VAL A CA 1
ATOM 1081 C C . VAL A 1 135 ? 6.006 15.095 30.678 1.00 70.50 135 VAL A C 1
ATOM 1083 O O . VAL A 1 135 ? 4.916 14.522 30.759 1.00 70.50 135 VAL A O 1
ATOM 1086 N N . LEU A 1 136 ? 7.017 14.598 29.957 1.00 73.44 136 LEU A N 1
ATOM 1087 C CA . LEU A 1 136 ? 6.952 13.315 29.250 1.00 73.44 136 LEU A CA 1
ATOM 1088 C C . LEU A 1 136 ? 6.812 12.134 30.217 1.00 73.44 136 LEU A C 1
ATOM 1090 O O . LEU A 1 136 ? 6.046 11.217 29.947 1.00 73.44 136 LEU A O 1
ATOM 1094 N N . LEU A 1 137 ? 7.495 12.166 31.360 1.00 73.44 137 LEU A N 1
ATOM 1095 C CA . LEU A 1 137 ? 7.487 11.079 32.340 1.00 73.44 137 LEU A CA 1
ATOM 1096 C C . LEU A 1 137 ? 6.184 11.036 33.151 1.00 73.44 137 LEU A C 1
ATOM 1098 O O . LEU A 1 137 ? 5.693 9.955 33.462 1.00 73.44 137 LEU A O 1
ATOM 1102 N N . VAL A 1 138 ? 5.572 12.192 33.429 1.00 78.88 138 VAL A N 1
ATOM 1103 C CA . VAL A 1 138 ? 4.269 12.282 34.112 1.00 78.88 138 VAL A CA 1
ATOM 1104 C C . VAL A 1 138 ? 3.115 11.927 33.173 1.00 78.88 138 VAL A C 1
ATOM 1106 O O . VAL A 1 138 ? 2.186 11.227 33.572 1.00 78.88 138 VAL A O 1
ATOM 1109 N N . SER A 1 139 ? 3.150 12.390 31.922 1.00 80.69 139 SER A N 1
ATOM 1110 C CA . SER A 1 139 ? 2.075 12.115 30.957 1.00 80.69 139 SER A CA 1
ATOM 1111 C C . SER A 1 139 ? 2.238 10.783 30.210 1.00 80.69 139 SER A C 1
ATOM 1113 O O . SER A 1 139 ? 1.248 10.235 29.722 1.00 80.69 139 SER A O 1
ATOM 1115 N N . GLY A 1 140 ? 3.447 10.219 30.170 1.00 83.75 140 GLY A N 1
ATOM 1116 C CA . GLY A 1 140 ? 3.787 8.970 29.481 1.00 83.75 140 GLY A CA 1
ATOM 1117 C C . GLY A 1 140 ? 2.896 7.777 29.851 1.00 83.75 140 GLY A C 1
ATOM 1118 O O . GLY A 1 140 ? 2.276 7.212 28.947 1.00 83.75 140 GLY A O 1
ATOM 1119 N N . PRO A 1 141 ? 2.720 7.440 31.147 1.00 88.75 141 PRO A N 1
ATOM 1120 C CA . PRO A 1 141 ? 1.866 6.324 31.567 1.00 88.75 141 PRO A CA 1
ATOM 1121 C C . PRO A 1 141 ? 0.407 6.462 31.108 1.00 88.75 141 PRO A C 1
ATOM 1123 O O . PRO A 1 141 ? -0.248 5.474 30.769 1.00 88.75 141 PRO A O 1
ATOM 1126 N N . TYR A 1 142 ? -0.113 7.694 31.051 1.00 86.75 142 TYR A N 1
ATOM 1127 C CA . TYR A 1 142 ? -1.459 7.955 30.541 1.00 86.75 142 TYR A CA 1
ATOM 1128 C C . TYR A 1 142 ? -1.558 7.666 29.038 1.00 86.75 142 TYR A C 1
ATOM 1130 O O . TYR A 1 142 ? -2.494 6.990 28.604 1.00 86.75 142 TYR A O 1
ATOM 1138 N N . PHE A 1 143 ? -0.605 8.152 28.234 1.00 85.56 143 PHE A N 1
ATOM 1139 C CA . PHE A 1 143 ? -0.607 7.921 26.786 1.00 85.56 143 PHE A CA 1
ATOM 1140 C C . PHE A 1 143 ? -0.375 6.449 26.425 1.00 85.56 143 PHE A C 1
ATOM 1142 O O . PHE A 1 143 ? -0.998 5.960 25.483 1.00 85.56 143 PHE A O 1
ATOM 1149 N N . GLU A 1 144 ? 0.430 5.722 27.199 1.00 85.31 144 GLU A N 1
ATOM 1150 C CA . GLU A 1 144 ? 0.636 4.280 27.026 1.00 85.31 144 GLU A CA 1
ATOM 1151 C C . GLU A 1 144 ? -0.650 3.485 27.296 1.00 85.31 144 GLU A C 1
ATOM 1153 O O . GLU A 1 144 ? -1.101 2.697 26.458 1.00 85.31 144 GLU A O 1
ATOM 1158 N N . MET A 1 145 ? -1.314 3.752 28.424 1.00 92.44 145 MET A N 1
ATOM 1159 C CA . MET A 1 145 ? -2.604 3.129 28.733 1.00 92.44 145 MET A CA 1
ATOM 1160 C C . MET A 1 145 ? -3.675 3.497 27.705 1.00 92.44 145 MET A C 1
ATOM 1162 O O . MET A 1 145 ? -4.460 2.641 27.287 1.00 92.44 145 MET A O 1
ATOM 1166 N N . LYS A 1 146 ? -3.689 4.750 27.237 1.00 86.94 146 LYS A N 1
ATOM 1167 C CA . LYS A 1 146 ? -4.552 5.182 26.137 1.00 86.94 146 LYS A CA 1
ATOM 1168 C C . LYS A 1 146 ? -4.268 4.368 24.870 1.00 86.94 146 LYS A C 1
ATOM 1170 O O . LYS A 1 146 ? -5.212 3.839 24.292 1.00 86.94 146 LYS A O 1
ATOM 1175 N N . ALA A 1 147 ? -3.010 4.199 24.465 1.00 83.44 147 ALA A N 1
ATOM 1176 C CA . ALA A 1 147 ? -2.649 3.395 23.294 1.00 83.44 147 ALA A CA 1
ATOM 1177 C C . ALA A 1 147 ? -3.133 1.938 23.420 1.00 83.44 147 ALA A C 1
ATOM 1179 O O . ALA A 1 147 ? -3.733 1.407 22.482 1.00 83.44 147 ALA A O 1
ATOM 1180 N N . LYS A 1 148 ? -2.980 1.326 24.605 1.00 92.94 148 LYS A N 1
ATOM 1181 C CA . LYS A 1 148 ? -3.482 -0.028 24.902 1.00 92.94 148 LYS A CA 1
ATOM 1182 C C . LYS A 1 148 ? -4.993 -0.149 24.684 1.00 92.94 148 LYS A C 1
ATOM 1184 O O . LYS A 1 148 ? -5.440 -1.077 24.010 1.00 92.94 148 LYS A O 1
ATOM 1189 N N . TYR A 1 149 ? -5.784 0.782 25.219 1.00 93.50 149 TYR A N 1
ATOM 1190 C CA . TYR A 1 149 ? -7.242 0.743 25.061 1.00 93.50 149 TYR A CA 1
ATOM 1191 C C . TYR A 1 149 ? -7.699 1.044 23.631 1.00 93.50 149 TYR A C 1
ATOM 1193 O O . TYR A 1 149 ? -8.661 0.438 23.164 1.00 93.50 149 TYR A O 1
ATOM 1201 N N . TYR A 1 150 ? -7.002 1.927 22.910 1.00 89.81 150 TYR A N 1
ATOM 1202 C CA . TYR A 1 150 ? -7.296 2.178 21.496 1.00 89.81 150 TYR A CA 1
ATOM 1203 C C . TYR A 1 150 ? -7.093 0.914 20.650 1.00 89.81 150 TYR A C 1
ATOM 1205 O O . TYR A 1 150 ? -7.966 0.589 19.847 1.00 89.81 150 TYR A O 1
ATOM 1213 N N . LEU A 1 151 ? -6.011 0.161 20.881 1.00 92.62 151 LEU A N 1
ATOM 1214 C CA . LEU A 1 151 ? -5.763 -1.108 20.189 1.00 92.62 151 LEU A CA 1
ATOM 1215 C C . LEU A 1 151 ? -6.827 -2.166 20.525 1.00 92.62 151 LEU A C 1
ATOM 1217 O O . LEU A 1 151 ? -7.320 -2.866 19.640 1.00 92.62 151 LEU A O 1
ATOM 1221 N N . GLN A 1 152 ? -7.225 -2.268 21.797 1.00 95.69 152 GLN A N 1
ATOM 1222 C CA . GLN A 1 152 ? -8.308 -3.171 22.206 1.00 95.69 152 GLN A CA 1
ATOM 1223 C C . GLN A 1 152 ? -9.632 -2.819 21.519 1.00 95.69 152 GLN A C 1
ATOM 1225 O O . GLN A 1 152 ? -10.324 -3.710 21.023 1.00 95.69 152 GLN A O 1
ATOM 1230 N N . LEU A 1 153 ? -9.969 -1.529 21.450 1.00 95.88 153 LEU A N 1
ATOM 1231 C CA . LEU A 1 153 ? -11.192 -1.057 20.808 1.00 95.88 153 LEU A CA 1
ATOM 1232 C C . LEU A 1 153 ? -11.167 -1.289 19.292 1.00 95.88 153 LEU A C 1
ATOM 1234 O O . LEU A 1 153 ? -12.177 -1.698 18.722 1.00 95.88 153 LEU A O 1
ATOM 1238 N N . GLU A 1 154 ? -10.020 -1.079 18.643 1.00 94.25 154 GLU A N 1
ATOM 1239 C CA . GLU A 1 154 ? -9.830 -1.380 17.222 1.00 94.25 154 GLU A CA 1
ATOM 1240 C C . GLU A 1 154 ? -10.042 -2.872 16.933 1.00 94.25 154 GLU A C 1
ATOM 1242 O O . GLU A 1 154 ? -10.769 -3.227 16.002 1.00 94.25 154 GLU A O 1
ATOM 1247 N N . ASN A 1 155 ? -9.499 -3.756 17.775 1.00 96.06 155 ASN A N 1
ATOM 1248 C CA . ASN A 1 155 ? -9.702 -5.195 17.632 1.00 96.06 155 ASN A CA 1
ATOM 1249 C C . ASN A 1 155 ? -11.166 -5.603 17.868 1.00 96.06 155 ASN A C 1
ATOM 1251 O O . ASN A 1 155 ? -11.710 -6.421 17.124 1.00 96.06 155 ASN A O 1
ATOM 1255 N N . LEU A 1 156 ? -11.834 -5.031 18.875 1.00 97.44 156 LEU A N 1
ATOM 1256 C CA . LEU A 1 156 ? -13.261 -5.274 19.112 1.00 97.44 156 LEU A CA 1
ATOM 1257 C C . LEU A 1 156 ? -14.108 -4.813 17.926 1.00 97.44 156 LEU A C 1
ATOM 1259 O O . LEU A 1 156 ? -14.967 -5.563 17.469 1.00 97.44 156 LEU A O 1
ATOM 1263 N N . LYS A 1 157 ? -13.822 -3.628 17.380 1.00 97.31 157 LYS A N 1
ATOM 1264 C CA . LYS A 1 157 ? -14.490 -3.115 16.184 1.00 97.31 157 LYS A CA 1
ATOM 1265 C C . LYS A 1 157 ? -14.317 -4.059 14.996 1.00 97.31 157 LYS A C 1
ATOM 1267 O O . LYS A 1 157 ? -15.311 -4.449 14.395 1.00 97.31 157 LYS A O 1
ATOM 1272 N N . LYS A 1 158 ? -13.084 -4.489 14.712 1.00 97.62 158 LYS A N 1
ATOM 1273 C CA . LYS A 1 158 ? -12.799 -5.454 13.641 1.00 97.62 158 LYS A CA 1
ATOM 1274 C C . LYS A 1 158 ? -13.607 -6.746 13.809 1.00 97.62 158 LYS A C 1
ATOM 1276 O O . LYS A 1 158 ? -14.186 -7.231 12.843 1.00 97.62 158 LYS A O 1
ATOM 1281 N N . ASN A 1 159 ? -13.686 -7.278 15.030 1.00 98.31 159 ASN A N 1
ATOM 1282 C CA . ASN A 1 159 ? -14.478 -8.476 15.323 1.00 98.31 159 ASN A CA 1
ATOM 1283 C C . ASN A 1 159 ? -15.983 -8.257 15.111 1.00 98.31 159 ASN A C 1
ATOM 1285 O O . ASN A 1 159 ? -16.665 -9.151 14.610 1.00 98.31 159 ASN A O 1
ATOM 1289 N N . VAL A 1 160 ? -16.516 -7.095 15.499 1.00 98.56 160 VAL A N 1
ATOM 1290 C CA . VAL A 1 160 ? -17.923 -6.741 15.256 1.00 98.56 160 VAL A CA 1
ATOM 1291 C C . VAL A 1 160 ? -18.195 -6.653 13.757 1.00 98.56 160 VAL A C 1
ATOM 1293 O O . VAL A 1 160 ? -19.143 -7.280 13.292 1.00 98.56 160 VAL A O 1
ATOM 1296 N N . ASP A 1 161 ? -17.343 -5.959 13.002 1.00 98.25 161 ASP A N 1
ATOM 1297 C CA . ASP A 1 161 ? -17.483 -5.803 11.551 1.00 98.25 161 ASP A CA 1
ATOM 1298 C C . ASP A 1 161 ? -17.428 -7.165 10.835 1.00 98.25 161 ASP A C 1
ATOM 1300 O O . ASP A 1 161 ? -18.264 -7.467 9.983 1.00 98.25 161 ASP A O 1
ATOM 1304 N N . GLU A 1 162 ? -16.500 -8.040 11.233 1.00 98.44 162 GLU A N 1
ATOM 1305 C CA . GLU A 1 162 ? -16.380 -9.393 10.681 1.00 98.44 162 GLU A CA 1
ATOM 1306 C C . GLU A 1 162 ? -17.615 -10.255 10.987 1.00 98.44 162 GLU A C 1
ATOM 1308 O O . GLU A 1 162 ? -18.142 -10.943 10.108 1.00 98.44 162 GLU A O 1
ATOM 1313 N N . ARG A 1 163 ? -18.116 -10.209 12.227 1.00 98.44 163 ARG A N 1
ATOM 1314 C CA . ARG A 1 163 ? -19.341 -10.926 12.614 1.00 98.44 163 ARG A CA 1
ATOM 1315 C C . ARG A 1 163 ? -20.561 -10.383 11.881 1.00 98.44 163 ARG A C 1
ATOM 1317 O O . ARG A 1 163 ? -21.390 -11.169 11.428 1.00 98.44 163 ARG A O 1
ATOM 1324 N N . GLN A 1 164 ? -20.657 -9.067 11.718 1.00 98.31 164 GLN A N 1
ATOM 1325 C CA . GLN A 1 164 ? -21.737 -8.422 10.980 1.00 98.31 164 GLN A CA 1
ATOM 1326 C C . GLN A 1 164 ? -21.719 -8.823 9.499 1.00 98.31 164 GLN A C 1
ATOM 1328 O O . GLN A 1 164 ? -22.778 -9.091 8.922 1.00 98.31 164 GLN A O 1
ATOM 1333 N N . ALA A 1 165 ? -20.532 -8.925 8.893 1.00 98.50 165 ALA A N 1
ATOM 1334 C CA . ALA A 1 165 ? -20.366 -9.410 7.525 1.00 98.50 165 ALA A CA 1
ATOM 1335 C C . ALA A 1 165 ? -20.823 -10.870 7.388 1.00 98.50 165 ALA A C 1
ATOM 1337 O O . ALA A 1 165 ? -21.657 -11.170 6.533 1.00 98.50 165 ALA A O 1
ATOM 1338 N N . LYS A 1 166 ? -20.372 -11.756 8.287 1.00 98.62 166 LYS A N 1
ATOM 1339 C CA . LYS A 1 166 ? -20.785 -13.172 8.327 1.00 98.62 166 LYS A CA 1
ATOM 1340 C C . LYS A 1 166 ? -22.294 -13.331 8.514 1.00 98.62 166 LYS A C 1
ATOM 1342 O O . LYS A 1 166 ? -22.925 -14.120 7.817 1.00 98.62 166 LYS A O 1
ATOM 1347 N N . LEU A 1 167 ? -22.892 -12.545 9.409 1.00 98.62 167 LEU A N 1
ATOM 1348 C CA . LEU A 1 167 ? -24.339 -12.546 9.625 1.00 98.62 167 LEU A CA 1
ATOM 1349 C C . LEU A 1 167 ? -25.097 -12.103 8.367 1.00 98.62 167 LEU A C 1
ATOM 1351 O O . LEU A 1 167 ? -26.111 -12.699 8.007 1.00 98.62 167 LEU A O 1
ATOM 1355 N N . SER A 1 168 ? -24.610 -11.060 7.696 1.00 98.56 168 SER A N 1
ATOM 1356 C CA . SER A 1 168 ? -25.219 -10.549 6.464 1.00 98.56 168 SER A CA 1
ATOM 1357 C C . SER A 1 168 ? -25.120 -11.568 5.328 1.00 98.56 168 SER A C 1
ATOM 1359 O O . SER A 1 168 ? -26.099 -11.779 4.612 1.00 98.56 168 SER A O 1
ATOM 1361 N N . GLN A 1 169 ? -23.979 -12.253 5.213 1.00 98.56 169 GLN A N 1
ATOM 1362 C CA . GLN A 1 169 ? -23.778 -13.352 4.273 1.00 98.56 169 GLN A CA 1
ATOM 1363 C C . GLN A 1 169 ? -24.758 -14.501 4.541 1.00 98.56 169 GLN A C 1
ATOM 1365 O O . GLN A 1 169 ? -25.510 -14.870 3.643 1.00 98.56 169 GLN A O 1
ATOM 1370 N N . ALA A 1 170 ? -24.831 -14.997 5.779 1.00 98.62 170 ALA A N 1
ATOM 1371 C CA . ALA A 1 170 ? -25.731 -16.092 6.148 1.00 98.62 170 ALA A CA 1
ATOM 1372 C C . ALA A 1 170 ? -27.211 -15.745 5.893 1.00 98.62 170 ALA A C 1
ATOM 1374 O O . ALA A 1 170 ? -27.976 -16.566 5.388 1.00 98.62 170 ALA A O 1
ATOM 1375 N N . LYS A 1 171 ? -27.626 -14.499 6.170 1.00 98.69 171 LYS A N 1
ATOM 1376 C CA . LYS A 1 171 ? -28.971 -14.008 5.815 1.00 98.69 171 LYS A CA 1
ATOM 1377 C C . LYS A 1 171 ? -29.202 -13.996 4.301 1.00 98.69 171 LYS A C 1
ATOM 1379 O O . LYS A 1 171 ? -30.299 -14.324 3.850 1.00 98.69 171 LYS A O 1
ATOM 1384 N N . GLY A 1 172 ? -28.191 -13.608 3.523 1.00 98.56 172 GLY A N 1
ATOM 1385 C CA . GLY A 1 172 ? -28.229 -13.640 2.061 1.00 98.56 172 GLY A CA 1
ATOM 1386 C C . GLY A 1 172 ? -28.388 -15.059 1.516 1.00 98.56 172 GLY A C 1
ATOM 1387 O O . GLY A 1 172 ? -29.248 -15.292 0.667 1.00 98.56 172 GLY A O 1
ATOM 1388 N N . GLU A 1 173 ? -27.625 -16.008 2.055 1.00 98.56 173 GLU A N 1
ATOM 1389 C CA . GLU A 1 173 ? -27.695 -17.433 1.711 1.00 98.56 173 GLU A CA 1
ATOM 1390 C C . GLU A 1 173 ? -29.061 -18.034 2.065 1.00 98.56 173 GLU A C 1
ATOM 1392 O O . GLU A 1 173 ? -29.690 -18.670 1.220 1.00 98.56 173 GLU A O 1
ATOM 1397 N N . TYR A 1 174 ? -29.586 -17.749 3.261 1.00 98.69 174 TYR A N 1
ATOM 1398 C CA . TYR A 1 174 ? -30.927 -18.181 3.665 1.00 98.69 174 TYR A CA 1
ATOM 1399 C C . TYR A 1 174 ? -32.015 -17.637 2.727 1.00 98.69 174 TYR A C 1
ATOM 1401 O O . TYR A 1 174 ? -32.875 -18.379 2.250 1.00 98.69 174 TYR A O 1
ATOM 1409 N N . LYS A 1 175 ? -31.943 -16.343 2.385 1.00 98.62 175 LYS A N 1
ATOM 1410 C CA . LYS A 1 175 ? -32.868 -15.719 1.429 1.00 98.62 175 LYS A CA 1
ATOM 1411 C C . LYS A 1 175 ? -32.761 -16.343 0.034 1.00 98.62 175 LYS A C 1
ATOM 1413 O O . LYS A 1 175 ? -33.770 -16.475 -0.655 1.00 98.62 175 LYS A O 1
ATOM 1418 N N . ALA A 1 176 ? -31.557 -16.712 -0.399 1.00 98.56 176 ALA A N 1
ATOM 1419 C CA . ALA A 1 176 ? -31.349 -17.399 -1.669 1.00 98.56 176 ALA A CA 1
ATOM 1420 C C . ALA A 1 176 ? -31.945 -18.816 -1.655 1.00 98.56 176 ALA A C 1
ATOM 1422 O O . ALA A 1 176 ? -32.594 -19.202 -2.626 1.00 98.56 176 ALA A O 1
ATOM 1423 N N . ALA A 1 177 ? -31.789 -19.554 -0.552 1.00 98.62 177 ALA A N 1
ATOM 1424 C CA . ALA A 1 177 ? -32.370 -20.883 -0.380 1.00 98.62 177 ALA A CA 1
ATOM 1425 C C . ALA A 1 177 ? -33.907 -20.854 -0.416 1.00 98.62 177 ALA A C 1
ATOM 1427 O O . ALA A 1 177 ? -34.504 -21.655 -1.132 1.00 98.62 177 ALA A O 1
ATOM 1428 N N . LEU A 1 178 ? -34.546 -19.892 0.265 1.00 98.56 178 LEU A N 1
ATOM 1429 C CA . LEU A 1 178 ? -36.004 -19.712 0.209 1.00 98.56 178 LEU A CA 1
ATOM 1430 C C . LEU A 1 178 ? -36.503 -19.476 -1.221 1.00 98.56 178 LEU A C 1
ATOM 1432 O O . LEU A 1 178 ? -37.401 -20.175 -1.680 1.00 98.56 178 LEU A O 1
ATOM 1436 N N . ARG A 1 179 ? -35.858 -18.575 -1.969 1.00 98.44 179 ARG A N 1
ATOM 1437 C CA . ARG A 1 179 ? -36.196 -18.346 -3.385 1.00 98.44 179 ARG A CA 1
ATOM 1438 C C . ARG A 1 179 ? -35.985 -19.582 -4.253 1.00 98.44 179 ARG A C 1
ATOM 1440 O O . ARG A 1 179 ? -36.664 -19.745 -5.260 1.00 98.44 179 ARG A O 1
ATOM 1447 N N . ASN A 1 180 ? -35.007 -20.422 -3.921 1.00 98.56 180 ASN A N 1
ATOM 1448 C CA . ASN A 1 180 ? -34.782 -21.666 -4.649 1.00 98.56 180 ASN A CA 1
ATOM 1449 C C . ASN A 1 180 ? -35.933 -22.655 -4.412 1.00 98.56 180 ASN A C 1
ATOM 1451 O O . ASN A 1 180 ? -36.428 -23.254 -5.360 1.00 98.56 180 ASN A O 1
ATOM 1455 N N . LEU A 1 181 ? -36.412 -22.769 -3.170 1.00 98.50 181 LEU A N 1
ATOM 1456 C CA . LEU A 1 181 ? -37.582 -23.588 -2.843 1.00 98.50 181 LEU A CA 1
ATOM 1457 C C . LEU A 1 181 ? -38.854 -23.078 -3.529 1.00 98.50 181 LEU A C 1
ATOM 1459 O O . LEU A 1 181 ? -39.590 -23.886 -4.089 1.00 98.50 181 LEU A O 1
ATOM 1463 N N . GLU A 1 182 ? -39.080 -21.761 -3.544 1.00 98.19 182 GLU A N 1
ATOM 1464 C CA . GLU A 1 182 ? -40.183 -21.136 -4.293 1.00 98.19 182 GLU A CA 1
ATOM 1465 C C . GLU A 1 182 ? -40.116 -21.511 -5.779 1.00 98.19 182 GLU A C 1
ATOM 1467 O O . GLU A 1 182 ? -41.082 -22.039 -6.322 1.00 98.19 182 GLU A O 1
ATOM 1472 N N . LYS A 1 183 ? -38.944 -21.361 -6.413 1.00 98.44 183 LYS A N 1
ATOM 1473 C CA . LYS A 1 183 ? -38.739 -21.740 -7.821 1.00 98.44 183 LYS A CA 1
ATOM 1474 C C . LYS A 1 183 ? -39.043 -23.211 -8.093 1.00 98.44 183 LYS A C 1
ATOM 1476 O O . LYS A 1 183 ? -39.728 -23.515 -9.065 1.00 98.44 183 LYS A O 1
ATOM 1481 N N . ILE A 1 184 ? -38.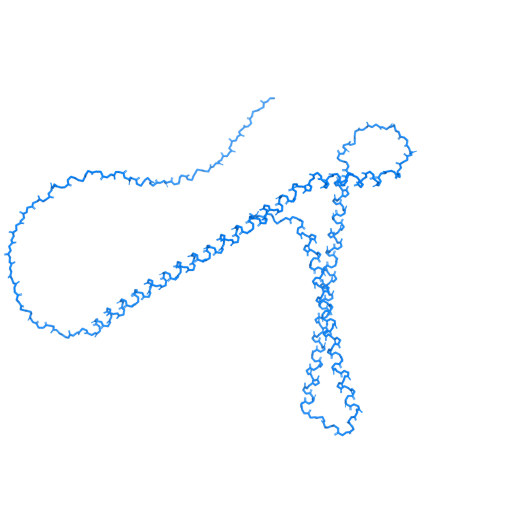532 -24.117 -7.257 1.00 98.06 184 ILE A N 1
ATOM 1482 C CA . ILE A 1 184 ? -38.773 -25.559 -7.409 1.00 98.06 184 ILE A CA 1
ATOM 1483 C C . ILE A 1 184 ? -40.269 -25.861 -7.249 1.00 98.06 184 ILE A C 1
ATOM 1485 O O . ILE A 1 184 ? -40.829 -26.635 -8.024 1.00 98.06 184 ILE A O 1
ATOM 1489 N N . SER A 1 185 ? -40.924 -25.239 -6.267 1.00 97.88 185 SER A N 1
ATOM 1490 C CA . SER A 1 185 ? -42.364 -25.379 -6.042 1.00 97.88 185 SER A CA 1
ATOM 1491 C C . SER A 1 185 ? -43.160 -24.927 -7.269 1.00 97.88 185 SER A C 1
ATOM 1493 O O . SER A 1 185 ? -43.961 -25.700 -7.803 1.00 97.88 185 SER A O 1
ATOM 1495 N N . ASP A 1 186 ? -42.890 -23.720 -7.771 1.00 97.31 186 ASP A N 1
ATOM 1496 C CA . ASP A 1 186 ? -43.548 -23.157 -8.952 1.00 97.31 186 ASP A CA 1
ATOM 1497 C C . ASP A 1 186 ? -43.347 -24.036 -10.190 1.00 97.31 186 ASP A C 1
ATOM 1499 O O . ASP A 1 186 ? -44.302 -24.296 -10.925 1.00 97.31 186 ASP A O 1
ATOM 1503 N N . GLU A 1 187 ? -42.139 -24.569 -10.386 1.00 97.56 187 GLU A N 1
ATOM 1504 C CA . GLU A 1 187 ? -41.823 -25.467 -11.496 1.00 97.56 187 GLU A CA 1
ATOM 1505 C C . GLU A 1 187 ? -42.597 -26.790 -11.411 1.00 97.56 187 GLU A C 1
ATOM 1507 O O . GLU A 1 187 ? -43.155 -27.253 -12.410 1.00 97.56 187 GLU A O 1
ATOM 1512 N N . ILE A 1 188 ? -42.679 -27.406 -10.226 1.00 96.31 188 ILE A N 1
ATOM 1513 C CA . ILE A 1 188 ? -43.460 -28.635 -10.023 1.00 96.31 188 ILE A CA 1
ATOM 1514 C C . ILE A 1 188 ? -44.939 -28.375 -10.323 1.00 96.31 188 ILE A C 1
ATOM 1516 O O . ILE A 1 188 ? -45.590 -29.186 -10.992 1.00 96.31 188 ILE A O 1
ATOM 1520 N N . HIS A 1 189 ? -45.478 -27.253 -9.845 1.00 95.81 189 HIS A N 1
ATOM 1521 C CA . HIS A 1 189 ? -46.860 -26.873 -10.111 1.00 95.81 189 HIS A CA 1
ATOM 1522 C C . HIS A 1 189 ? -47.106 -26.603 -11.601 1.00 95.81 189 HIS A C 1
ATOM 1524 O O . HIS A 1 189 ? -48.114 -27.074 -12.131 1.00 95.81 189 HIS A O 1
ATOM 1530 N N . GLU A 1 190 ? -46.187 -25.929 -12.295 1.00 94.56 190 GLU A N 1
ATOM 1531 C CA . GLU A 1 190 ? -46.291 -25.669 -13.735 1.00 94.56 190 GLU A CA 1
ATOM 1532 C C . GLU A 1 190 ? -46.222 -26.955 -14.559 1.00 94.56 190 GLU A C 1
ATOM 1534 O O . GLU A 1 190 ? -47.053 -27.175 -15.439 1.00 94.56 190 GLU A O 1
ATOM 1539 N N . ARG A 1 191 ? -45.300 -27.869 -14.231 1.00 93.56 191 ARG A N 1
ATOM 1540 C CA . ARG A 1 191 ? -45.218 -29.185 -14.883 1.00 93.56 191 ARG A CA 1
ATOM 1541 C C . ARG A 1 191 ? -46.509 -29.978 -14.702 1.00 93.56 191 ARG A C 1
ATOM 1543 O O . ARG A 1 191 ? -46.967 -30.607 -15.646 1.00 93.56 191 ARG A O 1
ATOM 1550 N N . ARG A 1 192 ? -47.137 -29.931 -13.521 1.00 92.06 192 ARG A N 1
ATOM 1551 C CA . ARG A 1 192 ? -48.436 -30.588 -13.278 1.00 92.06 192 ARG A CA 1
ATOM 1552 C C . ARG A 1 192 ? -49.585 -29.934 -14.050 1.00 92.06 192 ARG A C 1
ATOM 1554 O O . ARG A 1 192 ? -50.434 -30.665 -14.548 1.00 92.06 192 ARG A O 1
ATOM 1561 N N . ARG A 1 193 ? -49.611 -28.598 -14.168 1.00 88.50 193 ARG A N 1
ATOM 1562 C CA . ARG A 1 193 ? -50.584 -27.872 -15.012 1.00 88.50 193 ARG A CA 1
ATOM 1563 C C . ARG A 1 193 ? -50.415 -28.221 -16.489 1.00 88.50 193 ARG A C 1
ATOM 1565 O O . ARG A 1 193 ? -51.393 -28.499 -17.171 1.00 88.50 193 ARG A O 1
ATOM 1572 N N . SER A 1 194 ? -49.170 -28.256 -16.950 1.00 84.50 194 SER A N 1
ATOM 1573 C CA . SER A 1 194 ? -48.807 -28.579 -18.333 1.00 84.50 194 SER A CA 1
ATOM 1574 C C . SER A 1 194 ? -49.078 -30.048 -18.673 1.00 84.50 194 SER A C 1
ATOM 1576 O O . SER A 1 194 ? -49.483 -30.364 -19.785 1.00 84.50 194 SER A O 1
ATOM 1578 N N . CYS A 1 195 ? -48.908 -30.947 -17.700 1.00 66.69 195 CYS A N 1
ATOM 1579 C CA . CYS A 1 195 ? -49.245 -32.366 -17.798 1.00 66.69 195 CYS A CA 1
ATOM 1580 C C . CYS A 1 195 ? -50.673 -32.675 -17.323 1.00 66.69 195 CYS A C 1
ATOM 1582 O O . CYS A 1 195 ? -50.920 -33.813 -16.920 1.00 66.69 195 CYS A O 1
ATOM 1584 N N . ALA A 1 196 ? -51.597 -31.705 -17.305 1.00 65.62 196 ALA A N 1
ATOM 1585 C CA . ALA A 1 196 ? -52.991 -31.949 -16.949 1.00 65.62 196 ALA A CA 1
ATOM 1586 C C . ALA A 1 196 ? -53.565 -33.048 -17.857 1.00 65.62 196 ALA A C 1
ATOM 1588 O O . ALA A 1 196 ? -53.951 -32.818 -19.001 1.00 65.62 196 ALA A O 1
ATOM 1589 N N . MET A 1 197 ? -53.563 -34.273 -17.329 1.00 64.19 197 MET A N 1
ATOM 1590 C CA . MET A 1 197 ? -54.147 -35.446 -17.957 1.00 64.19 197 MET A CA 1
ATOM 1591 C C . MET A 1 197 ? -55.616 -35.117 -18.227 1.00 64.19 197 MET A C 1
ATOM 1593 O O . MET A 1 197 ? -56.299 -34.613 -17.332 1.00 64.19 197 MET A O 1
ATOM 1597 N N . GLY A 1 198 ? -56.054 -35.347 -19.469 1.00 65.56 198 GLY A N 1
ATOM 1598 C CA . GLY A 1 198 ? -57.370 -34.973 -19.994 1.00 65.56 198 GLY A CA 1
ATOM 1599 C C . GLY A 1 198 ? -58.564 -35.397 -19.120 1.00 65.56 198 GLY A C 1
ATOM 1600 O O . GLY A 1 198 ? -58.404 -36.145 -18.155 1.00 65.56 198 GLY A O 1
ATOM 1601 N N . PRO A 1 199 ? -59.775 -34.906 -19.446 1.00 58.34 199 PRO A N 1
ATOM 1602 C CA . PRO A 1 199 ? -60.934 -34.870 -18.553 1.00 58.34 199 PRO A CA 1
ATOM 1603 C C . PRO A 1 199 ? -61.146 -36.195 -17.814 1.00 58.34 199 PRO A C 1
ATOM 1605 O O . PRO A 1 199 ? -61.442 -37.227 -18.415 1.00 58.34 199 PRO A O 1
ATOM 1608 N N . ARG A 1 200 ? -60.974 -36.163 -16.488 1.00 64.25 200 ARG A N 1
ATOM 1609 C CA . ARG A 1 200 ? -61.192 -37.326 -15.623 1.00 64.25 200 ARG A CA 1
ATOM 1610 C C . ARG A 1 200 ? -62.678 -37.694 -15.682 1.00 64.25 200 ARG A C 1
ATOM 1612 O O . ARG A 1 200 ? -63.527 -36.871 -15.348 1.00 64.25 200 ARG A O 1
ATOM 1619 N N . GLY A 1 201 ? -62.988 -38.911 -16.135 1.00 60.12 201 GLY A N 1
ATOM 1620 C CA . GLY A 1 201 ? -64.354 -39.448 -16.163 1.00 60.12 201 GLY A CA 1
ATOM 1621 C C . GLY A 1 201 ? -64.990 -39.523 -14.767 1.00 60.12 201 GLY A C 1
ATOM 1622 O O . GLY A 1 201 ? -64.275 -39.528 -13.764 1.00 60.12 201 GLY A O 1
ATOM 1623 N N . ARG A 1 202 ? -66.336 -39.560 -14.720 1.00 57.84 202 ARG A N 1
ATOM 1624 C CA . ARG A 1 202 ? -67.165 -39.597 -13.493 1.00 57.84 202 ARG A CA 1
ATOM 1625 C C . ARG A 1 202 ? -66.577 -40.539 -12.433 1.00 57.84 202 ARG A C 1
ATOM 1627 O O . ARG A 1 202 ? -66.361 -41.716 -12.706 1.00 57.84 202 ARG A O 1
ATOM 1634 N N . GLY A 1 203 ? -66.350 -40.003 -11.233 1.00 56.66 203 GLY A N 1
ATOM 1635 C CA . GLY A 1 203 ? -65.900 -40.756 -10.063 1.00 56.66 203 GLY A CA 1
ATOM 1636 C C . GLY A 1 203 ? -66.993 -41.649 -9.469 1.00 56.66 203 GLY A C 1
ATOM 1637 O O . GLY A 1 203 ? -68.182 -41.417 -9.683 1.00 56.66 203 GLY A O 1
ATOM 1638 N N . VAL A 1 204 ? -66.562 -42.658 -8.712 1.00 53.62 204 VAL A N 1
ATOM 1639 C CA . VAL A 1 204 ? -67.405 -43.641 -8.019 1.00 53.62 204 VAL A CA 1
ATOM 1640 C C . VAL A 1 204 ? -67.050 -43.680 -6.532 1.00 53.62 204 VAL A C 1
ATOM 1642 O O . VAL A 1 204 ? -65.908 -43.989 -6.197 1.00 53.62 204 VAL A O 1
ATOM 1645 N N . GLY A 1 205 ? -68.056 -43.448 -5.679 1.00 56.97 205 GLY A N 1
ATOM 1646 C CA . GLY A 1 205 ? -68.254 -44.213 -4.443 1.00 56.97 205 GLY A CA 1
ATOM 1647 C C . GLY A 1 205 ? -68.153 -43.473 -3.104 1.00 56.97 205 GLY A C 1
ATOM 1648 O O . GLY A 1 205 ? -67.083 -42.986 -2.752 1.00 56.97 205 GLY A O 1
ATOM 1649 N N . ALA A 1 206 ? -69.246 -43.582 -2.337 1.00 50.12 206 ALA A N 1
ATOM 1650 C CA . ALA A 1 206 ? -69.405 -43.408 -0.890 1.00 50.12 206 ALA A CA 1
ATOM 1651 C C . ALA A 1 206 ? -69.810 -42.012 -0.397 1.00 50.12 206 ALA A C 1
ATOM 1653 O O . ALA A 1 206 ? -69.100 -41.311 0.320 1.00 50.12 206 ALA A O 1
ATOM 1654 N N . GLU A 1 207 ? -71.047 -41.681 -0.750 1.00 67.38 207 GLU A N 1
ATOM 1655 C CA . GLU A 1 207 ? -72.033 -41.086 0.156 1.00 67.38 207 GLU A CA 1
ATOM 1656 C C . GLU A 1 207 ? -72.041 -41.709 1.574 1.00 67.38 207 GLU A C 1
ATOM 1658 O O . GLU A 1 207 ? -71.908 -42.921 1.742 1.00 67.38 207 GLU A O 1
ATOM 1663 N N . GLY A 1 208 ? -72.243 -40.863 2.590 1.00 46.56 208 GLY A N 1
ATOM 1664 C CA . GLY A 1 208 ? -72.359 -41.238 4.003 1.00 46.56 208 GLY A CA 1
ATOM 1665 C C . GLY A 1 208 ? -72.568 -40.016 4.902 1.00 46.56 208 GLY A C 1
ATOM 1666 O O . GLY A 1 208 ? -71.640 -39.550 5.552 1.00 46.56 208 GLY A O 1
ATOM 1667 N N . ASP A 1 209 ? -73.787 -39.484 4.870 1.00 50.94 209 ASP A N 1
ATOM 1668 C CA . ASP A 1 209 ? -74.324 -38.411 5.712 1.00 50.94 209 ASP A CA 1
ATOM 1669 C C . ASP A 1 209 ? -74.553 -38.883 7.164 1.00 50.94 209 ASP A C 1
ATOM 1671 O O . ASP A 1 209 ? -75.120 -39.954 7.387 1.00 50.94 209 ASP A O 1
ATOM 1675 N N . SER A 1 210 ? -74.118 -38.099 8.154 1.00 43.41 210 SER A N 1
ATOM 1676 C CA . SER A 1 210 ? -74.525 -38.198 9.565 1.00 43.41 210 SER A CA 1
ATOM 1677 C C . SER A 1 210 ? -74.190 -36.887 10.273 1.00 43.41 210 SER A C 1
ATOM 1679 O O . SER A 1 210 ? -73.043 -36.601 10.614 1.00 43.41 210 SER A O 1
ATOM 1681 N N . VAL A 1 211 ? -75.225 -36.077 10.462 1.00 49.56 211 VAL A N 1
ATOM 1682 C CA . VAL A 1 211 ? -75.224 -34.843 11.244 1.00 49.56 211 VAL A CA 1
ATOM 1683 C C . VAL A 1 211 ? -75.111 -35.149 12.746 1.00 49.56 211 VAL A C 1
ATOM 1685 O O . VAL A 1 211 ? -75.799 -36.032 13.252 1.00 49.56 211 VAL A O 1
ATOM 1688 N N . SER A 1 212 ? -74.324 -34.367 13.486 1.00 46.47 212 SER A N 1
ATOM 1689 C CA . SER A 1 212 ? -74.603 -34.057 14.896 1.00 46.47 212 SER A CA 1
ATOM 1690 C C . SER A 1 212 ? -73.911 -32.747 15.264 1.00 46.47 212 SER A C 1
ATOM 1692 O O . SER A 1 212 ? -72.708 -32.700 15.518 1.00 46.47 212 SER A O 1
ATOM 1694 N N . GLY A 1 213 ? -74.678 -31.659 15.221 1.00 54.00 213 GLY A N 1
ATOM 1695 C CA . GLY A 1 213 ? -74.270 -30.401 15.821 1.00 54.00 213 GLY A CA 1
ATOM 1696 C C . GLY A 1 213 ? -74.365 -30.499 17.337 1.00 54.00 213 GLY A C 1
ATOM 1697 O O . GLY A 1 213 ? -75.425 -30.823 17.863 1.00 54.00 213 GLY A O 1
ATOM 1698 N N . GLU A 1 214 ? -73.278 -30.164 18.018 1.00 47.44 214 GLU A N 1
ATOM 1699 C CA . GLU A 1 214 ? -73.323 -29.673 19.387 1.00 47.44 214 GLU A CA 1
ATOM 1700 C C . GLU A 1 214 ? -72.206 -28.651 19.608 1.00 47.44 214 GLU A C 1
ATOM 1702 O O . GLU A 1 214 ? -71.056 -28.800 19.196 1.00 47.44 214 GLU A O 1
ATOM 1707 N N . ASP A 1 215 ? -72.651 -27.542 20.174 1.00 52.88 215 ASP A N 1
ATOM 1708 C CA . ASP A 1 215 ? -71.987 -26.272 20.383 1.00 52.88 215 ASP A CA 1
ATOM 1709 C C . ASP A 1 215 ? -70.924 -26.413 21.484 1.00 52.88 215 ASP A C 1
ATOM 1711 O O . ASP A 1 215 ? -71.242 -26.518 22.668 1.00 52.88 215 ASP A O 1
ATOM 1715 N N . LEU A 1 216 ? -69.641 -26.437 21.112 1.00 53.81 216 LEU A N 1
ATOM 1716 C CA . LEU A 1 216 ? -68.526 -26.399 22.066 1.00 53.81 216 LEU A CA 1
ATOM 1717 C C . LEU A 1 216 ? -68.155 -24.947 22.403 1.00 53.81 216 LEU A C 1
ATOM 1719 O O . LEU A 1 216 ? -66.996 -24.539 22.324 1.00 53.81 216 LEU A O 1
ATOM 1723 N N . SER A 1 217 ? -69.142 -24.160 22.832 1.00 56.53 217 SER A N 1
ATOM 1724 C CA . SER A 1 217 ? -68.948 -22.858 23.471 1.00 56.53 217 SER A CA 1
ATOM 1725 C C . SER A 1 217 ? -68.569 -23.031 24.952 1.00 56.53 217 SER A C 1
ATOM 1727 O O . SER A 1 217 ? -69.266 -22.556 25.846 1.00 56.53 217 SER A O 1
ATOM 1729 N N . SER A 1 218 ? -67.493 -23.765 25.251 1.00 51.75 218 SER A N 1
ATOM 1730 C CA . SER A 1 218 ? -66.932 -23.834 26.609 1.00 51.75 218 SER A CA 1
ATOM 1731 C C . SER A 1 218 ? -65.517 -24.416 26.609 1.00 51.75 218 SER A C 1
ATOM 1733 O O . SER A 1 218 ? -65.274 -25.532 27.056 1.00 51.75 218 SER A O 1
ATOM 1735 N N . PHE A 1 219 ? -64.550 -23.641 26.126 1.00 39.06 219 PHE A N 1
ATOM 1736 C CA . PHE A 1 219 ? -63.181 -23.744 26.625 1.00 39.06 219 PHE A CA 1
ATOM 1737 C C . PHE A 1 219 ? -62.783 -22.368 27.143 1.00 39.06 219 PHE A C 1
ATOM 1739 O O . PHE A 1 219 ? -62.345 -21.483 26.411 1.00 39.06 219 PHE A O 1
ATOM 1746 N N . LYS A 1 220 ? -63.024 -22.178 28.440 1.00 51.03 220 LYS A N 1
ATOM 1747 C CA . LYS A 1 220 ? -62.534 -21.051 29.224 1.00 51.03 220 LYS A CA 1
ATOM 1748 C C . LYS A 1 220 ? -61.002 -21.130 29.235 1.00 51.03 220 LYS A C 1
ATOM 1750 O O . LYS A 1 220 ? -60.429 -21.916 29.982 1.00 51.03 220 LYS A O 1
ATOM 1755 N N . MET A 1 221 ? -60.356 -20.364 28.357 1.00 67.94 221 MET A N 1
ATOM 1756 C CA . MET A 1 221 ? -58.909 -20.154 28.370 1.00 67.94 221 MET A CA 1
ATOM 1757 C C . MET A 1 221 ? -58.579 -19.269 29.575 1.00 67.94 221 MET A C 1
ATOM 1759 O O . MET A 1 221 ? -58.887 -18.077 29.579 1.00 67.94 221 MET A O 1
ATOM 1763 N N . GLU A 1 222 ? -58.000 -19.864 30.611 1.00 46.34 222 GLU A N 1
ATOM 1764 C CA . GLU A 1 222 ? -57.464 -19.152 31.768 1.00 46.34 222 GLU A CA 1
ATOM 1765 C C . GLU A 1 222 ? -55.929 -19.155 31.663 1.00 46.34 222 GLU A C 1
ATOM 1767 O O . GLU A 1 222 ? -55.320 -20.222 31.640 1.00 46.34 222 GLU A O 1
ATOM 1772 N N . SER A 1 223 ? -55.354 -17.943 31.613 1.00 55.84 223 SER A N 1
ATOM 1773 C CA . SER A 1 223 ? -53.928 -17.586 31.772 1.00 55.84 223 SER A CA 1
ATOM 1774 C C . SER A 1 223 ? -52.954 -17.939 30.620 1.00 55.84 223 SER A C 1
ATOM 1776 O O . SER A 1 223 ? -53.028 -19.006 30.033 1.00 55.84 223 SER A O 1
ATOM 1778 N N . ASP A 1 224 ? -52.021 -17.082 30.174 1.00 42.47 224 ASP A N 1
ATOM 1779 C CA . ASP A 1 224 ? -51.321 -15.988 30.860 1.00 42.47 224 ASP A CA 1
ATOM 1780 C C . ASP A 1 224 ? -51.096 -14.733 29.992 1.00 42.47 224 ASP A C 1
ATOM 1782 O O . ASP A 1 224 ? -50.806 -14.786 28.794 1.00 42.47 224 ASP A O 1
ATOM 1786 N N . GLY A 1 225 ? -51.198 -13.575 30.649 1.00 60.34 225 GLY A N 1
ATOM 1787 C CA . GLY A 1 225 ? -51.028 -12.245 30.075 1.00 60.34 225 GLY A CA 1
ATOM 1788 C C . GLY A 1 225 ? -49.571 -11.855 29.845 1.00 60.34 225 GLY A C 1
ATOM 1789 O O . GLY A 1 225 ? -48.970 -11.163 30.663 1.00 60.34 225 GLY A O 1
ATOM 1790 N N . ILE A 1 226 ? -49.037 -12.194 28.675 1.00 52.47 226 ILE A N 1
ATOM 1791 C CA . ILE A 1 226 ? -47.829 -11.554 28.142 1.00 52.47 226 ILE A CA 1
ATOM 1792 C C . ILE A 1 226 ? -48.283 -10.580 27.058 1.00 52.47 226 ILE A C 1
ATOM 1794 O O . ILE A 1 226 ? -48.283 -10.872 25.863 1.00 52.47 226 ILE A O 1
ATOM 1798 N N . SER A 1 227 ? -48.750 -9.419 27.510 1.00 55.88 227 SER A N 1
ATOM 1799 C CA . SER A 1 227 ? -49.100 -8.309 26.634 1.00 55.88 227 SER A CA 1
ATOM 1800 C C . SER A 1 227 ? -47.811 -7.668 26.119 1.00 55.88 227 SER A C 1
ATOM 1802 O O . SER A 1 227 ? -47.018 -7.127 26.890 1.00 55.88 227 SER A O 1
ATOM 1804 N N . MET A 1 228 ? -47.589 -7.755 24.808 1.00 51.44 228 MET A N 1
ATOM 1805 C CA . MET A 1 228 ? -46.574 -6.993 24.085 1.00 51.44 228 MET A CA 1
ATOM 1806 C C . MET A 1 228 ? -46.951 -5.510 24.148 1.00 51.44 228 MET A C 1
ATOM 1808 O O . MET A 1 228 ? -47.681 -5.006 23.298 1.00 51.44 228 MET A O 1
ATOM 1812 N N . ALA A 1 229 ? -46.462 -4.807 25.168 1.00 45.91 229 ALA A N 1
ATOM 1813 C CA . ALA A 1 229 ? -46.446 -3.355 25.159 1.00 45.91 229 ALA A CA 1
ATOM 1814 C C . ALA A 1 229 ? -45.585 -2.906 23.969 1.00 45.91 229 ALA A C 1
ATOM 1816 O O . ALA A 1 229 ? -44.357 -3.009 23.990 1.00 45.91 229 ALA A O 1
ATOM 1817 N N . SER A 1 230 ? -46.236 -2.448 22.901 1.00 51.34 230 SER A N 1
ATOM 1818 C CA . SER A 1 230 ? -45.582 -1.662 21.868 1.00 51.34 230 SER A CA 1
ATOM 1819 C C . SER A 1 230 ? -45.097 -0.376 22.527 1.00 51.34 230 SER A C 1
ATOM 1821 O O . SER A 1 230 ? -45.892 0.511 22.833 1.00 51.34 230 SER A O 1
ATOM 1823 N N . VAL A 1 231 ? -43.797 -0.285 22.787 1.00 47.22 231 VAL A N 1
ATOM 1824 C CA . VAL A 1 231 ? -43.166 0.997 23.086 1.00 47.22 231 VAL A CA 1
ATOM 1825 C C . VAL A 1 231 ? -43.187 1.815 21.799 1.00 47.22 231 VAL A C 1
ATOM 1827 O O . VAL A 1 231 ? -42.390 1.615 20.885 1.00 47.22 231 VAL A O 1
ATOM 1830 N N . CYS A 1 232 ? -44.178 2.690 21.696 1.00 52.03 232 CYS A N 1
ATOM 1831 C CA . CYS A 1 232 ? -44.133 3.826 20.796 1.00 52.03 232 CYS A CA 1
ATOM 1832 C C . CYS A 1 232 ? -42.922 4.657 21.233 1.00 52.03 232 CYS A C 1
ATOM 1834 O O . CYS A 1 232 ? -42.836 5.059 22.391 1.00 52.03 232 CYS A O 1
ATOM 1836 N N . PHE A 1 233 ? -41.950 4.841 20.347 1.00 41.44 233 PHE A N 1
ATOM 1837 C CA . PHE A 1 233 ? -40.904 5.831 20.560 1.00 41.44 233 PHE A CA 1
ATOM 1838 C C . PHE A 1 233 ? -41.563 7.202 20.377 1.00 41.44 233 PHE A C 1
ATOM 1840 O O . PHE A 1 233 ? -41.899 7.571 19.253 1.00 41.44 233 PHE A O 1
ATOM 1847 N N . ASP A 1 234 ? -41.804 7.918 21.472 1.00 51.00 234 ASP A N 1
ATOM 1848 C CA . ASP A 1 234 ? -42.025 9.360 21.419 1.00 51.00 234 ASP A CA 1
ATOM 1849 C C . ASP A 1 234 ? -40.671 10.022 21.118 1.00 51.00 234 ASP A C 1
ATOM 1851 O O . ASP A 1 234 ? -39.744 10.006 21.932 1.00 51.00 234 ASP A O 1
ATOM 1855 N N . ASP A 1 235 ? -40.537 10.546 19.900 1.00 55.47 235 ASP A N 1
ATOM 1856 C CA . ASP A 1 235 ? -39.480 11.479 19.509 1.00 55.47 235 ASP A CA 1
ATOM 1857 C C . ASP A 1 235 ? -39.824 12.852 20.114 1.00 55.47 235 ASP A C 1
ATOM 1859 O O . ASP A 1 235 ? -40.574 13.632 19.524 1.00 55.47 235 ASP A O 1
ATOM 1863 N N . ASP A 1 236 ? -39.298 13.145 21.306 1.00 46.56 236 ASP A N 1
ATOM 1864 C CA . ASP A 1 236 ? -39.379 14.482 21.904 1.00 46.56 236 ASP A CA 1
ATOM 1865 C C . ASP A 1 236 ? -38.057 15.246 21.665 1.00 46.56 236 ASP A C 1
ATOM 1867 O O . ASP A 1 236 ? -36.983 14.805 22.106 1.00 46.56 236 ASP A O 1
ATOM 1871 N N . PRO A 1 237 ? -38.071 16.376 20.932 1.00 55.75 237 PRO A N 1
ATOM 1872 C CA . PRO A 1 237 ? -36.882 17.172 20.685 1.00 55.75 237 PRO A CA 1
ATOM 1873 C C . PRO A 1 237 ? -36.536 17.992 21.932 1.00 55.75 237 PRO A C 1
ATOM 1875 O O . PRO A 1 237 ? -37.209 18.964 22.267 1.00 55.75 237 PRO A O 1
ATOM 1878 N N . CYS A 1 238 ? -35.419 17.661 22.585 1.00 49.69 238 CYS A N 1
ATOM 1879 C CA . CYS A 1 238 ? -34.846 18.471 23.663 1.00 49.69 238 CYS A CA 1
ATOM 1880 C C . CYS A 1 238 ? -34.387 19.850 23.144 1.00 49.69 238 CYS A C 1
ATOM 1882 O O . CYS A 1 238 ? -33.219 20.075 22.817 1.00 49.69 238 CYS A O 1
ATOM 1884 N N . GLY A 1 239 ? -35.329 20.792 23.089 1.00 46.28 239 GLY A N 1
ATOM 1885 C CA . GLY A 1 239 ? -35.095 22.225 23.022 1.00 46.28 239 GLY A CA 1
ATOM 1886 C C . GLY A 1 239 ? -34.686 22.745 24.398 1.00 46.28 239 GLY A C 1
ATOM 1887 O O . GLY A 1 239 ? -35.522 22.988 25.263 1.00 46.28 239 GLY A O 1
ATOM 1888 N N . GLY A 1 240 ? -33.385 22.930 24.604 1.00 44.91 240 GLY A N 1
ATOM 1889 C CA . GLY A 1 240 ? -32.849 23.600 25.785 1.00 44.91 240 GLY A CA 1
ATOM 1890 C C . GLY A 1 240 ? -32.994 25.116 25.681 1.00 44.91 240 GLY A C 1
ATOM 1891 O O . GLY A 1 240 ? -32.052 25.799 25.286 1.00 44.91 240 GLY A O 1
ATOM 1892 N N . ALA A 1 241 ? -34.160 25.643 26.054 1.00 50.19 241 ALA A N 1
ATOM 1893 C CA . ALA A 1 241 ? -34.321 27.040 26.442 1.00 50.19 241 ALA A CA 1
ATOM 1894 C C . ALA A 1 241 ? -34.054 27.164 27.952 1.00 50.19 241 ALA A C 1
ATOM 1896 O O . ALA A 1 241 ? -34.895 26.816 28.775 1.00 50.19 241 ALA A O 1
ATOM 1897 N N . GLY A 1 242 ? -32.867 27.649 28.314 1.00 45.00 242 GLY A N 1
ATOM 1898 C CA . GLY A 1 242 ? -32.533 28.079 29.671 1.00 45.00 242 GLY A CA 1
ATOM 1899 C C . GLY A 1 242 ? -32.298 29.583 29.673 1.00 45.00 242 GLY A C 1
ATOM 1900 O O . GLY A 1 242 ? -31.228 30.039 29.278 1.00 45.00 242 GLY A O 1
ATOM 1901 N N . GLY A 1 243 ? -33.328 30.339 30.057 1.00 44.03 243 GLY A N 1
ATOM 1902 C CA . GLY A 1 243 ? -33.268 31.785 30.243 1.00 44.03 243 GLY A CA 1
ATOM 1903 C C . GLY A 1 243 ? -32.322 32.184 31.375 1.00 44.03 243 GLY A C 1
ATOM 1904 O O . GLY A 1 243 ? -32.140 31.454 32.349 1.00 44.03 243 GLY A O 1
ATOM 1905 N N . GLY A 1 244 ? -31.711 33.358 31.224 1.00 44.84 244 GLY A N 1
ATOM 1906 C CA . GLY A 1 244 ? -30.893 33.975 32.258 1.00 44.84 244 GLY A CA 1
ATOM 1907 C C . GLY A 1 244 ? -31.717 34.560 33.402 1.00 44.84 244 GLY A C 1
ATOM 1908 O O . GLY A 1 244 ? -32.885 34.893 33.226 1.00 44.84 244 GLY A O 1
ATOM 1909 N N . VAL A 1 245 ? -31.055 34.760 34.542 1.00 53.25 245 VAL A N 1
ATOM 1910 C CA . VAL A 1 245 ? -31.385 35.801 35.520 1.00 53.25 245 VAL A CA 1
ATOM 1911 C C . VAL A 1 245 ? -30.077 36.370 36.074 1.00 53.25 245 VAL A C 1
ATOM 1913 O O . VAL A 1 245 ? -29.174 35.649 36.489 1.00 53.25 245 VAL A O 1
ATOM 1916 N N . THR A 1 246 ? -30.014 37.692 36.001 1.00 49.00 246 THR A N 1
ATOM 1917 C CA . THR A 1 246 ? -29.073 38.659 36.571 1.00 49.00 246 THR A CA 1
ATOM 1918 C C . THR A 1 246 ? -29.085 38.684 38.103 1.00 49.00 246 THR A C 1
ATOM 1920 O O . THR A 1 246 ? -30.159 38.548 38.682 1.00 49.00 246 THR A O 1
ATOM 1923 N N . VAL A 1 247 ? -27.942 38.969 38.736 1.00 51.09 247 VAL A N 1
ATOM 1924 C CA . VAL A 1 247 ? -27.594 40.200 39.496 1.00 51.09 247 VAL A CA 1
ATOM 1925 C C . VAL A 1 247 ? -26.120 40.098 39.887 1.00 51.09 247 VAL A C 1
ATOM 1927 O O . VAL A 1 247 ? -25.711 39.013 40.353 1.00 51.09 247 VAL A O 1
#

Sequence (247 aa):
MFLKPKDQSFSQAQLEAQKTTQDFQRATEVLRAAKETISLAEQRLLEEDNRQFDSAWQEMLNHATQRVMEAELTKTRSEQLHKETAEKYTTAIGRMKQLEKKLSAPSTSPSKSRRFKMADAVTDENEQGVRVALVLLVSGPYFEMKAKYYLQLENLKKNVDERQAKLSQAKGEYKAALRNLEKISDEIHERRRSCAMGPRGRGVGAEGDSVSGEDLSSFKMESDGISMASVCFDDDPCGGAGGGVTV

InterPro domains:
  IPR007940 SH3-binding 5 [PF05276] (11-196)
  IPR007940 SH3-binding 5 [PTHR19423] (10-233)

Radius of gyration: 41.72 Å; chains: 1; bounding box: 107×88×79 Å

Organism: Pleuronectes platessa (NCBI:txid8262)

Secondary structure (DSSP, 8-state):
-----TTHHHHHHHHHHHHHHHHHHHHHHHHHHHHHHHHHHHHHHHH-TT----HHHHHHHHHHHHHHHHHHHHHHHHHHHHHHHHHHHHHHHHHHHHHHHHHHS------------S--SSSHHHHHHHHHHHHHHHHHHHHHHHHHHHHHHHHHHHHHHHHHHHHHHHHHHHHHHHHHHHHHHHHHHHHHHHT--S-------------------------------------------------